Protein AF-A0A0A1PLA2-F1 (afdb_monomer_lite)

Radius of gyration: 28.19 Å; chains: 1; bounding box: 45×52×88 Å

Foldseek 3Di:
DQDDDDDDDDLPDDDGDAPPQDAAEAAAQGKHKYKDAQDDPQKDKDKPDPQKDKDWDPDDDPCVRRITMIIIHGQHADKIKIFTARNVPRDGSYIYIYGNDDHPPDPPPDFDDDLLWTWDKAPRRAAQFDAIAIETEAEEEEAEDADQWDAFPVRDIFGFHGDDPVLVVVLVVLLQVLQQVQQAQQKKWAAFLLCCVQWHADPVGAIFGHTYGYGYHYHHDDPVPGSAYAYETATDDDPDDDGHHALRYYYSCLSDFDCAPPDVQARETARNSNLRVLVSLVDAAPCCVPCVPDNADGNPPPCCQDSSHRHSDDDQVSCQSSLCSVQVRVVVVVRHDHSVSTRMDSDDDRTGGRD

Secondary structure (DSSP, 8-state):
--------S-TTSSS--------EEEEET-EEEEEEET--TTEEEEESSTTEEEEE-SSSS-GGG-EEEEEEEE-SSEEEEEEEEETTT--EEEEEEEEEEEE-----PPPEE-SS-EEEEE-TT-BTTB-EEEEEEEEEEEEE--SSEEE-TTS-EEEB-PPPHHHHHHHHHHHHHHHHHHHTTS-EEPPPTT-GGGEEE-TTSSEEE--EEEEEEEEE--GGG-SEEEEEE-BPPPSS-----BTTEEETTTTS-BPTTSSTT--S-B-HHHHHHHHHTTPPPGGGGT-TT-SS--TTSTTTTBTTTTS-B--GGGGHHHHHHHHHHHHHTT----GGGS-EESSPPPPEEE-

Sequence (355 aa):
MPHFVKFVGNPHASAPPAIKQQDQKVAVGESIRIGFTNMQSWIDIRANNPSVRITRREAVEKATNGIGWFEIVGMYESSTEITAVDTNTGYVWDQFTLDVKGKLKRKDRPPVRGMTFNYYVDTKGIGPNYNASIVLEWKVALVPVNGPKIKDSDEIMFNASNWRAGEWNAWTANFKKLIESSWSERIWLSTPASLHELEVADPGGGKRRVNLHCVLKCVISHSGAAHQIIRVVKAKLPSVGAFRSDSRLLDKNDLNIDPVGTYAEQTKPFTTAVHEIGHNLGFTHACQATTPATPYCLAADPNSGEIMATGNELRVRHAMPWQRAAATWFSSGGTSCLPTDFGPSFVRLAPVAVP

pLDDT: mean 83.73, std 15.29, range [30.75, 98.56]

Structure (mmCIF, N/CA/C/O backbone):
data_AF-A0A0A1PLA2-F1
#
_entry.id   AF-A0A0A1PLA2-F1
#
loop_
_atom_site.group_PDB
_atom_site.id
_atom_site.type_symbol
_atom_site.label_atom_id
_atom_site.label_alt_id
_atom_site.label_comp_id
_atom_site.label_asym_id
_atom_site.label_entity_id
_atom_site.label_seq_id
_atom_site.pdbx_PDB_ins_code
_atom_site.Cartn_x
_atom_site.Cartn_y
_atom_site.Cartn_z
_atom_site.occupancy
_atom_site.B_iso_or_equiv
_atom_site.auth_seq_id
_atom_site.auth_comp_id
_atom_site.auth_asym_id
_atom_site.auth_atom_id
_atom_site.pdbx_PDB_model_num
ATOM 1 N N . MET A 1 1 ? 18.428 -14.329 -33.429 1.00 30.75 1 MET A N 1
ATOM 2 C CA . MET A 1 1 ? 18.397 -14.089 -34.889 1.00 30.75 1 MET A CA 1
ATOM 3 C C . MET A 1 1 ? 16.933 -14.060 -35.309 1.00 30.75 1 MET A C 1
ATOM 5 O O . MET A 1 1 ? 16.246 -15.002 -34.932 1.00 30.75 1 MET A O 1
ATOM 9 N N . PRO A 1 2 ? 16.416 -13.021 -35.987 1.00 33.56 2 PRO A N 1
ATOM 10 C CA . PRO A 1 2 ? 15.053 -13.065 -36.515 1.00 33.56 2 PRO A CA 1
ATOM 11 C C . PRO A 1 2 ? 14.984 -14.145 -37.606 1.00 33.56 2 PRO A C 1
ATOM 13 O O . PRO A 1 2 ? 15.716 -14.082 -38.592 1.00 33.56 2 PRO A O 1
ATOM 16 N N . HIS A 1 3 ? 14.179 -15.184 -37.380 1.00 40.66 3 HIS A N 1
ATOM 17 C CA . HIS A 1 3 ? 14.023 -16.300 -38.308 1.00 40.66 3 HIS A CA 1
ATOM 18 C C . HIS A 1 3 ? 13.060 -15.934 -39.449 1.00 40.66 3 HIS A C 1
ATOM 20 O O . HIS A 1 3 ? 11.885 -15.682 -39.227 1.00 40.66 3 HIS A O 1
ATOM 26 N N . PHE A 1 4 ? 13.649 -15.901 -40.646 1.00 49.34 4 PHE A N 1
ATOM 27 C CA . PHE A 1 4 ? 13.169 -16.213 -41.999 1.00 49.34 4 PHE A CA 1
ATOM 28 C C . PHE A 1 4 ? 11.700 -16.008 -42.423 1.00 49.34 4 PHE A C 1
ATOM 30 O O . PHE A 1 4 ? 10.770 -16.642 -41.941 1.00 49.34 4 PHE A O 1
ATOM 37 N N . VAL A 1 5 ? 11.588 -15.239 -43.515 1.00 43.56 5 VAL A N 1
ATOM 38 C CA . VAL A 1 5 ? 10.477 -15.136 -44.474 1.00 43.56 5 VAL A CA 1
ATOM 39 C C . VAL A 1 5 ? 10.541 -16.283 -45.488 1.00 43.56 5 VAL A C 1
ATOM 41 O O . VAL A 1 5 ? 11.617 -16.539 -46.035 1.00 43.56 5 VAL A O 1
ATOM 44 N N . LYS A 1 6 ? 9.394 -16.880 -45.849 1.00 46.84 6 LYS A N 1
ATOM 45 C CA . LYS A 1 6 ? 9.182 -17.390 -47.217 1.00 46.84 6 LYS A CA 1
ATOM 46 C C . LYS A 1 6 ? 7.698 -17.521 -47.573 1.00 46.84 6 LYS A C 1
ATOM 48 O O . LYS A 1 6 ? 7.097 -18.506 -47.180 1.00 46.84 6 LYS A O 1
ATOM 53 N N . PHE A 1 7 ? 7.167 -16.632 -48.424 1.00 51.56 7 PHE A N 1
ATOM 54 C CA . PHE A 1 7 ? 5.912 -16.893 -49.153 1.00 51.56 7 PHE A CA 1
ATOM 55 C C . PHE A 1 7 ? 5.851 -16.249 -50.540 1.00 51.56 7 PHE A C 1
ATOM 57 O O . PHE A 1 7 ? 5.409 -15.117 -50.707 1.00 51.56 7 PHE A O 1
ATOM 64 N N . VAL A 1 8 ? 6.259 -16.987 -51.570 1.00 45.09 8 VAL A N 1
ATOM 65 C CA . VAL A 1 8 ? 6.068 -16.584 -52.971 1.00 45.09 8 VAL A CA 1
ATOM 66 C C . VAL A 1 8 ? 4.906 -17.404 -53.533 1.00 45.09 8 VAL A C 1
ATOM 68 O O . VAL A 1 8 ? 5.053 -18.614 -53.682 1.00 45.09 8 VAL A O 1
ATOM 71 N N . GLY A 1 9 ? 3.756 -16.786 -53.823 1.00 49.94 9 GLY A N 1
ATOM 72 C CA . GLY A 1 9 ? 2.626 -17.497 -54.436 1.00 49.94 9 GLY A CA 1
ATOM 73 C C . GLY A 1 9 ? 1.382 -16.640 -54.693 1.00 49.94 9 GLY A C 1
ATOM 74 O O . GLY A 1 9 ? 1.175 -15.623 -54.040 1.00 49.94 9 GLY A O 1
ATOM 75 N N . ASN A 1 10 ? 0.566 -17.066 -55.664 1.00 52.31 10 ASN A N 1
ATOM 76 C CA . ASN A 1 10 ? -0.760 -16.515 -55.965 1.00 52.31 10 ASN A CA 1
ATOM 77 C C . ASN A 1 10 ? -1.781 -17.036 -54.922 1.00 52.31 10 ASN A C 1
ATOM 79 O O . ASN A 1 10 ? -1.844 -18.254 -54.739 1.00 52.31 10 ASN A O 1
ATOM 83 N N . PRO A 1 11 ? -2.590 -16.173 -54.273 1.00 48.72 11 PRO A N 1
ATOM 84 C CA . PRO A 1 11 ? -3.559 -16.562 -53.235 1.00 48.72 11 PRO A CA 1
ATOM 85 C C . PRO A 1 11 ? -4.678 -17.509 -53.709 1.00 48.72 11 PRO A C 1
ATOM 87 O O . PRO A 1 11 ? -5.384 -18.070 -52.877 1.00 48.72 11 PRO A O 1
ATOM 90 N N . HIS A 1 12 ? -4.823 -17.728 -55.019 1.00 52.31 12 HIS A N 1
ATOM 91 C CA . HIS A 1 12 ? -5.821 -18.631 -55.607 1.00 52.31 12 HIS A CA 1
ATOM 92 C C . HIS A 1 12 ? -5.237 -19.931 -56.186 1.00 52.31 12 HIS A C 1
ATOM 94 O O . HIS A 1 12 ? -5.955 -20.692 -56.833 1.00 52.31 12 HIS A O 1
ATOM 100 N N . ALA A 1 13 ? -3.942 -20.203 -55.991 1.00 51.31 13 ALA A N 1
ATOM 101 C CA . ALA A 1 13 ? -3.352 -21.475 -56.402 1.00 51.31 13 ALA A CA 1
ATOM 102 C C . ALA A 1 13 ? -3.740 -22.597 -55.421 1.00 51.31 13 ALA A C 1
ATOM 104 O O . ALA A 1 13 ? -3.683 -22.430 -54.203 1.00 51.31 13 ALA A O 1
ATOM 105 N N . SER A 1 14 ? -4.129 -23.754 -55.955 1.00 47.66 14 SER A N 1
ATOM 106 C CA . SER A 1 14 ? -4.482 -24.943 -55.180 1.00 47.66 14 SER A CA 1
ATOM 107 C C . SER A 1 14 ? -3.287 -25.435 -54.349 1.00 47.66 14 SER A C 1
ATOM 109 O O . SER A 1 14 ? -2.338 -25.987 -54.904 1.00 47.66 14 SER A O 1
ATOM 111 N N . ALA A 1 15 ? -3.415 -25.255 -53.030 1.00 45.38 15 ALA A 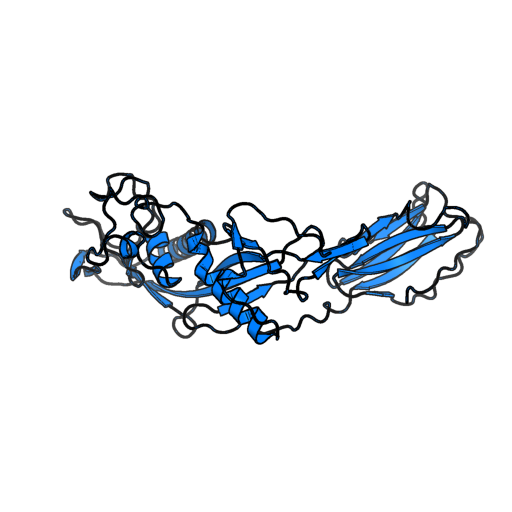N 1
ATOM 112 C CA . ALA A 1 15 ? -2.509 -25.570 -51.917 1.00 45.38 15 ALA A CA 1
ATOM 113 C C . ALA A 1 15 ? -1.422 -24.511 -51.599 1.00 45.38 15 ALA A C 1
ATOM 115 O O . ALA A 1 15 ? -0.425 -24.407 -52.320 1.00 45.38 15 ALA A O 1
ATOM 116 N N . PRO A 1 16 ? -1.552 -23.763 -50.479 1.00 40.03 16 PRO A N 1
ATOM 117 C CA . PRO A 1 16 ? -0.458 -22.948 -49.969 1.00 40.03 16 PRO A CA 1
ATOM 118 C C . PRO A 1 16 ? 0.681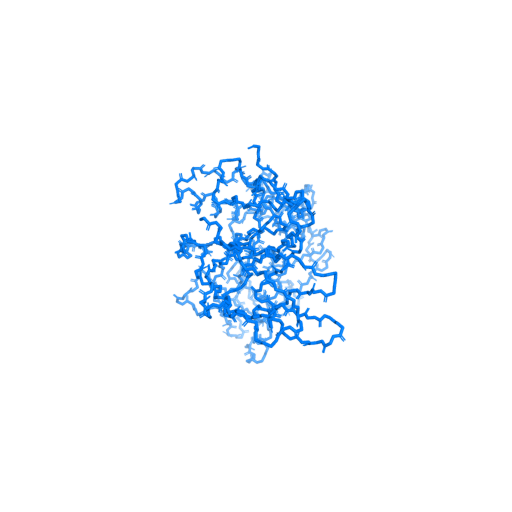 -23.852 -49.457 1.00 40.03 16 PRO A C 1
ATOM 120 O O . PRO A 1 16 ? 0.418 -24.895 -48.848 1.00 40.03 16 PRO A O 1
ATOM 123 N N . PRO A 1 17 ? 1.958 -23.496 -49.685 1.00 40.47 17 PRO A N 1
ATOM 124 C CA . PRO A 1 17 ? 3.068 -24.193 -49.053 1.00 40.47 17 PRO A CA 1
ATOM 125 C C . PRO A 1 17 ? 2.986 -23.939 -47.548 1.00 40.47 17 PRO A C 1
ATOM 127 O O . PRO A 1 17 ? 3.161 -22.813 -47.121 1.00 40.47 17 PRO A O 1
ATOM 130 N N . ALA A 1 18 ? 2.714 -24.955 -46.735 1.00 44.72 18 ALA A N 1
ATOM 131 C CA . ALA A 1 18 ? 2.655 -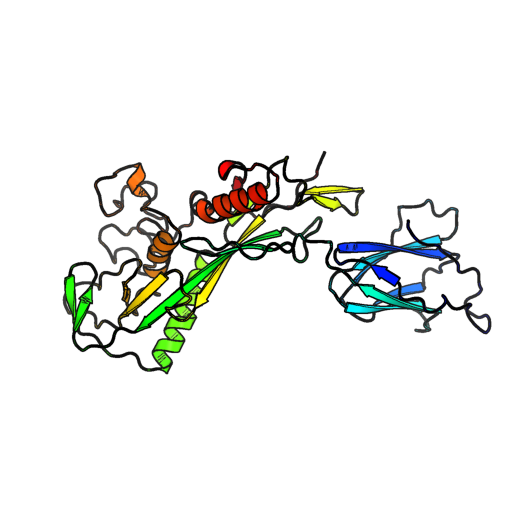24.780 -45.288 1.00 44.72 18 ALA A CA 1
ATOM 132 C C . ALA A 1 18 ? 3.969 -24.152 -44.771 1.00 44.72 18 ALA A C 1
ATOM 134 O O . ALA A 1 18 ? 5.051 -24.693 -45.047 1.00 44.72 18 ALA A O 1
ATOM 135 N N . ILE A 1 19 ? 3.903 -23.094 -43.941 1.00 47.53 19 ILE A N 1
ATOM 136 C CA . ILE A 1 19 ? 4.862 -23.020 -42.828 1.00 47.53 19 ILE A CA 1
ATOM 137 C C . ILE A 1 19 ? 4.756 -24.409 -42.207 1.00 47.53 19 ILE A C 1
ATOM 139 O O . ILE A 1 19 ? 3.675 -24.805 -41.771 1.00 47.53 19 ILE A O 1
ATOM 143 N N . LYS A 1 20 ? 5.826 -25.213 -42.248 1.00 46.16 20 LYS A N 1
ATOM 144 C CA . LYS A 1 20 ? 5.868 -26.431 -41.430 1.00 46.16 20 LYS A CA 1
ATOM 145 C C . LYS A 1 20 ? 5.420 -25.979 -40.051 1.00 46.16 20 LYS A C 1
ATOM 147 O O . LYS A 1 20 ? 6.119 -25.124 -39.525 1.00 46.16 20 LYS A O 1
ATOM 152 N N . GLN A 1 21 ? 4.274 -26.474 -39.569 1.00 51.12 21 GLN A N 1
ATOM 153 C CA . GLN A 1 21 ? 3.609 -26.145 -38.300 1.00 51.12 21 GLN A CA 1
ATOM 154 C C . GLN A 1 21 ? 4.597 -26.240 -37.127 1.00 51.12 21 GLN A C 1
ATOM 156 O O . GLN A 1 21 ? 4.612 -27.203 -36.369 1.00 51.12 21 GLN A O 1
ATOM 161 N N . GLN A 1 22 ? 5.524 -25.300 -37.046 1.00 54.69 22 GLN A N 1
ATOM 162 C CA . GLN A 1 22 ? 6.577 -25.250 -36.062 1.00 54.69 22 GLN A CA 1
ATOM 163 C C . GLN A 1 22 ? 6.178 -24.135 -35.134 1.00 54.69 22 GLN A C 1
ATOM 165 O O . GLN A 1 22 ? 6.212 -22.962 -35.517 1.00 54.69 22 GLN A O 1
ATOM 170 N N . ASP A 1 23 ? 5.804 -24.548 -33.928 1.00 66.19 23 ASP A N 1
ATOM 171 C CA . ASP A 1 23 ? 5.526 -23.671 -32.808 1.00 66.19 23 ASP A CA 1
ATOM 172 C C . ASP A 1 23 ? 6.650 -22.643 -32.689 1.00 66.19 23 ASP A C 1
ATOM 174 O O . ASP A 1 23 ? 7.807 -22.966 -32.385 1.00 66.19 23 ASP A O 1
ATOM 178 N N . GLN A 1 24 ? 6.308 -21.391 -32.962 1.00 77.38 24 GLN A N 1
ATOM 179 C CA . GLN A 1 24 ? 7.207 -20.276 -32.739 1.00 77.38 24 GLN A CA 1
ATOM 180 C C . GLN A 1 24 ? 7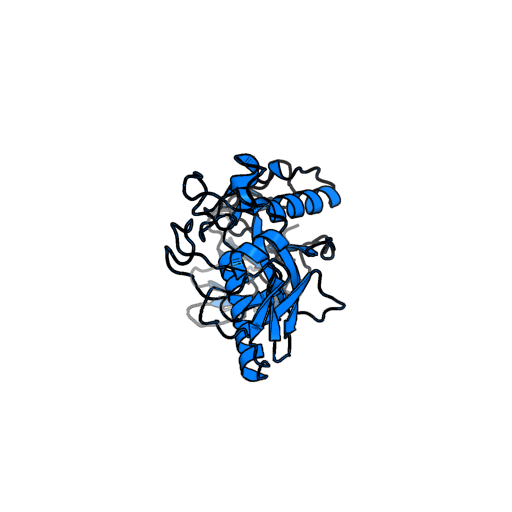.224 -19.992 -31.240 1.00 77.38 24 GLN A C 1
ATOM 182 O O . GLN A 1 24 ? 6.184 -20.038 -30.590 1.00 77.38 24 GLN A O 1
ATOM 187 N N . LYS A 1 25 ? 8.397 -19.710 -30.672 1.00 79.06 25 LYS A N 1
ATOM 188 C CA . LYS A 1 25 ? 8.546 -19.445 -29.235 1.00 79.06 25 LYS A CA 1
ATOM 189 C C . LYS A 1 25 ? 9.057 -18.034 -29.006 1.00 79.06 25 LYS A C 1
ATOM 191 O O . LYS A 1 25 ? 10.061 -17.647 -29.599 1.00 79.06 25 LYS A O 1
ATOM 196 N N . VAL A 1 26 ? 8.392 -17.296 -28.124 1.00 78.00 26 VAL A N 1
ATOM 197 C CA . VAL A 1 26 ? 8.797 -15.942 -27.701 1.00 78.00 26 VAL A CA 1
ATOM 198 C C . VAL A 1 26 ? 8.607 -15.821 -26.197 1.00 78.00 26 VAL A C 1
ATOM 200 O O . VAL A 1 26 ? 7.643 -16.365 -25.661 1.00 78.00 26 VAL A O 1
ATOM 203 N N . ALA A 1 27 ? 9.494 -15.108 -25.505 1.00 75.69 27 ALA A N 1
ATOM 204 C CA . ALA A 1 27 ? 9.279 -14.813 -24.093 1.00 75.69 27 ALA A CA 1
ATOM 205 C C . ALA A 1 27 ? 8.258 -13.682 -23.898 1.00 75.69 27 ALA A C 1
ATOM 207 O O . ALA A 1 27 ? 8.092 -12.810 -24.749 1.00 75.69 27 ALA A O 1
ATOM 208 N N . VAL A 1 28 ? 7.600 -13.631 -22.739 1.00 74.69 28 VAL A N 1
ATOM 209 C CA . VAL A 1 28 ? 6.755 -12.476 -22.389 1.00 74.69 28 VAL A CA 1
ATOM 210 C C . VAL A 1 28 ? 7.595 -11.194 -22.432 1.00 74.69 28 VAL A C 1
ATOM 212 O O . VAL A 1 28 ? 8.615 -11.103 -21.748 1.00 74.69 28 VAL A O 1
ATOM 215 N N . GLY A 1 29 ? 7.140 -10.203 -23.199 1.00 67.38 29 GLY A N 1
ATOM 216 C CA . GLY A 1 29 ? 7.815 -8.928 -23.441 1.00 67.38 29 GLY A CA 1
ATOM 217 C C . GLY A 1 29 ? 8.794 -8.938 -24.619 1.00 67.38 29 GLY A C 1
ATOM 218 O O . GLY A 1 29 ? 9.230 -7.868 -25.043 1.00 67.38 29 GLY A O 1
ATOM 219 N N . GLU A 1 30 ? 9.121 -10.105 -25.175 1.00 76.44 30 GLU A N 1
ATOM 220 C CA . GLU A 1 30 ? 9.897 -10.209 -26.409 1.00 76.44 30 GLU A CA 1
ATOM 221 C C . GLU A 1 30 ? 8.995 -10.122 -27.640 1.00 76.44 30 GLU A C 1
ATOM 223 O O . GLU A 1 30 ? 7.774 -10.308 -27.579 1.00 76.44 30 GLU A O 1
ATOM 228 N N . SER A 1 31 ? 9.619 -9.815 -28.774 1.00 79.62 31 SER A N 1
ATOM 229 C CA . SER A 1 31 ? 8.945 -9.757 -30.061 1.00 79.62 31 SER A CA 1
ATOM 230 C C . SER A 1 31 ? 9.582 -10.706 -31.059 1.00 79.62 31 SER A C 1
ATOM 232 O O . SER A 1 31 ? 10.800 -10.904 -31.067 1.00 79.62 31 SER A O 1
ATOM 234 N N . ILE A 1 32 ? 8.747 -11.256 -31.932 1.00 79.94 32 ILE A N 1
ATOM 235 C CA . ILE A 1 32 ? 9.190 -11.870 -33.178 1.00 79.94 32 ILE A CA 1
ATOM 236 C C . ILE A 1 32 ? 8.758 -10.993 -34.346 1.00 79.94 32 ILE A C 1
ATOM 238 O O . ILE A 1 32 ? 7.758 -10.272 -34.277 1.00 79.94 32 ILE A O 1
ATOM 242 N N . ARG A 1 33 ? 9.529 -11.054 -35.428 1.00 80.00 33 ARG A N 1
ATOM 243 C CA . ARG A 1 33 ? 9.209 -10.371 -36.679 1.00 80.00 33 ARG A CA 1
ATOM 244 C C . ARG A 1 33 ? 8.861 -11.403 -37.727 1.00 80.00 33 ARG A C 1
ATOM 246 O O . ARG A 1 33 ? 9.606 -12.365 -37.895 1.00 80.00 33 ARG A O 1
ATOM 253 N N . ILE A 1 34 ? 7.768 -11.160 -38.434 1.00 77.94 34 ILE A N 1
ATOM 254 C CA . ILE A 1 34 ? 7.332 -11.975 -39.565 1.00 77.94 34 ILE A CA 1
ATOM 255 C C . ILE A 1 34 ? 7.109 -11.072 -40.775 1.00 77.94 34 ILE A C 1
ATOM 257 O O . ILE A 1 34 ? 6.669 -9.929 -40.633 1.00 77.94 34 ILE A O 1
ATOM 261 N N . GLY A 1 35 ? 7.453 -11.570 -41.957 1.00 75.00 35 GLY A N 1
ATOM 262 C CA . GLY A 1 35 ? 7.330 -10.833 -43.209 1.00 75.00 35 GLY A CA 1
ATOM 263 C C . GLY A 1 35 ? 6.571 -11.648 -44.245 1.00 75.00 35 GLY A C 1
ATOM 264 O O . GLY A 1 35 ? 6.830 -12.841 -44.403 1.00 75.00 35 GLY A O 1
ATOM 265 N N . PHE A 1 36 ? 5.666 -10.990 -44.966 1.00 73.19 36 PHE A N 1
ATOM 266 C CA . PHE A 1 36 ? 4.892 -11.579 -46.058 1.00 73.19 36 PHE A CA 1
ATOM 267 C C . PHE A 1 36 ? 5.255 -10.890 -47.373 1.00 73.19 36 PHE A C 1
ATOM 269 O O . PHE A 1 36 ? 4.978 -9.708 -47.562 1.00 73.19 36 PHE A O 1
ATOM 276 N N . THR A 1 37 ? 5.898 -11.616 -48.284 1.00 68.12 37 THR A N 1
ATOM 277 C CA . THR A 1 37 ? 6.186 -11.158 -49.652 1.00 68.12 37 THR A CA 1
ATOM 278 C C . THR A 1 37 ? 4.898 -11.046 -50.472 1.00 68.12 37 THR A C 1
ATOM 280 O O . THR A 1 37 ? 4.009 -11.882 -50.346 1.00 68.12 37 THR A O 1
ATOM 283 N N . ASN A 1 38 ? 4.811 -10.034 -51.341 1.00 68.00 38 ASN A N 1
ATOM 284 C CA . ASN A 1 38 ? 3.660 -9.748 -52.212 1.00 68.00 38 ASN A CA 1
ATOM 285 C C . ASN A 1 38 ? 2.331 -9.573 -51.457 1.00 68.00 38 ASN A C 1
ATOM 287 O O . ASN A 1 38 ? 1.259 -9.881 -51.986 1.00 68.00 38 ASN A O 1
ATOM 291 N N . MET A 1 39 ? 2.407 -9.084 -50.218 1.00 70.31 39 MET A N 1
ATOM 292 C CA . MET A 1 39 ? 1.245 -8.869 -49.368 1.00 70.31 39 MET A CA 1
ATOM 293 C C . MET A 1 39 ? 0.285 -7.867 -50.020 1.00 70.31 39 MET A C 1
ATOM 295 O O . MET A 1 39 ? 0.645 -6.719 -50.283 1.00 70.31 39 MET A O 1
ATOM 299 N N . GLN A 1 40 ? -0.948 -8.304 -50.255 1.00 74.94 40 GLN A N 1
ATOM 300 C CA . GLN A 1 40 ? -2.014 -7.432 -50.735 1.00 74.94 40 GLN A CA 1
ATOM 301 C C . GLN A 1 40 ? -2.561 -6.576 -49.589 1.00 74.94 40 GLN A C 1
ATOM 303 O O . GLN A 1 40 ? -2.468 -6.949 -48.417 1.00 74.94 40 GLN A O 1
ATOM 308 N N . SER A 1 41 ? -3.151 -5.423 -49.911 1.00 77.38 41 SER A N 1
ATOM 309 C CA . SER A 1 41 ? -3.700 -4.499 -48.904 1.00 77.38 41 SER A CA 1
ATOM 310 C C . SER A 1 41 ? -4.832 -5.104 -48.068 1.00 77.38 41 SER A C 1
ATOM 312 O O . SER A 1 41 ? -5.085 -4.627 -46.966 1.00 77.38 41 SER A O 1
ATOM 314 N N . TRP A 1 42 ? -5.481 -6.152 -48.575 1.00 79.94 42 TRP A N 1
ATOM 315 C CA . TRP A 1 42 ? -6.572 -6.877 -47.924 1.00 79.94 42 TRP A CA 1
ATOM 316 C C . TRP A 1 42 ? -6.120 -8.104 -47.119 1.00 79.94 42 TRP A C 1
ATOM 318 O O . TRP A 1 42 ? -6.957 -8.890 -46.695 1.00 79.94 42 TRP A O 1
ATOM 328 N N . ILE A 1 43 ? -4.819 -8.304 -46.900 1.00 78.75 43 ILE A N 1
ATOM 329 C CA . ILE A 1 43 ? -4.335 -9.333 -45.970 1.00 78.75 43 ILE A CA 1
ATOM 330 C C . ILE A 1 43 ? -4.119 -8.691 -44.599 1.00 78.75 43 ILE A C 1
ATOM 332 O O . ILE A 1 43 ? -3.517 -7.624 -44.492 1.00 78.75 43 ILE A O 1
ATOM 336 N N . ASP A 1 44 ? -4.591 -9.354 -43.549 1.00 86.19 44 ASP A N 1
ATOM 337 C CA . ASP A 1 44 ? -4.431 -8.940 -42.156 1.00 86.19 44 ASP A CA 1
ATOM 338 C C . ASP A 1 44 ? -3.860 -10.089 -41.317 1.00 86.19 44 ASP A C 1
ATOM 340 O O . ASP A 1 44 ? -4.087 -11.260 -41.625 1.00 86.19 44 ASP A O 1
ATOM 344 N N . ILE A 1 45 ? -3.118 -9.763 -40.257 1.00 87.81 45 ILE A N 1
ATOM 345 C CA . ILE A 1 45 ? -2.537 -10.754 -39.345 1.00 87.81 45 ILE A CA 1
ATOM 346 C C . ILE A 1 45 ? -3.233 -10.641 -37.999 1.00 87.81 45 ILE A C 1
ATOM 348 O O . ILE A 1 45 ? -3.202 -9.597 -37.346 1.00 87.81 45 ILE A O 1
ATOM 352 N N . ARG A 1 46 ? -3.836 -11.744 -37.567 1.00 91.50 46 ARG A N 1
ATOM 353 C CA . ARG A 1 46 ? -4.669 -11.806 -36.366 1.00 91.50 46 ARG A CA 1
ATOM 354 C C . ARG A 1 46 ? -4.144 -12.845 -35.398 1.00 91.50 46 ARG A C 1
ATOM 356 O O . ARG A 1 46 ? -3.504 -13.807 -35.805 1.00 91.50 46 ARG A O 1
ATOM 363 N N . ALA A 1 47 ? -4.451 -12.640 -34.124 1.00 89.56 47 ALA A N 1
ATOM 364 C CA . ALA A 1 47 ? -4.283 -13.641 -33.085 1.00 89.56 47 ALA A CA 1
ATOM 365 C C . ALA A 1 47 ? -5.655 -14.102 -32.600 1.00 89.56 47 ALA A C 1
ATOM 367 O O . ALA A 1 47 ? -6.571 -13.286 -32.468 1.00 89.56 47 ALA A O 1
ATOM 368 N N . ASN A 1 48 ? -5.794 -15.388 -32.289 1.00 88.81 48 ASN A N 1
ATOM 369 C CA . ASN A 1 48 ? -7.051 -15.931 -31.770 1.00 88.81 48 ASN A CA 1
ATOM 370 C C . ASN A 1 48 ? -7.311 -15.580 -30.289 1.00 88.81 48 ASN A C 1
ATOM 372 O O . ASN A 1 48 ? -8.391 -15.862 -29.772 1.00 88.81 48 ASN A O 1
ATOM 376 N N . ASN A 1 49 ? -6.349 -14.957 -29.597 1.00 83.88 49 ASN A N 1
ATOM 377 C CA . ASN A 1 49 ? -6.498 -14.504 -28.216 1.00 83.88 49 ASN A CA 1
ATOM 378 C C . ASN A 1 49 ? -5.629 -13.253 -27.920 1.00 83.88 49 ASN A C 1
ATOM 380 O O . ASN A 1 49 ? -4.682 -12.969 -28.660 1.00 83.88 49 ASN A O 1
ATOM 384 N N . PRO A 1 50 ? -5.904 -12.500 -26.833 1.00 82.06 50 PRO A N 1
ATOM 385 C CA . PRO A 1 50 ? -5.217 -11.239 -26.532 1.00 82.06 50 PRO A CA 1
ATOM 386 C C . PRO A 1 50 ? -3.829 -11.422 -25.888 1.00 82.06 50 PRO A C 1
ATOM 388 O O . PRO A 1 50 ? -3.284 -10.479 -25.314 1.00 82.06 50 PRO A O 1
ATOM 391 N N . SER A 1 51 ? -3.247 -12.625 -25.929 1.00 80.31 51 SER A N 1
ATOM 392 C CA . SER A 1 51 ? -1.925 -12.886 -25.340 1.00 80.31 51 SER A CA 1
ATOM 393 C C . SER A 1 51 ? -0.768 -12.280 -26.112 1.00 80.31 51 SER A C 1
ATOM 395 O O . SER A 1 51 ? 0.359 -12.288 -25.621 1.00 80.31 51 SER A O 1
ATOM 397 N N . VAL A 1 52 ? -1.040 -11.740 -27.295 1.00 86.50 52 VAL A N 1
ATOM 398 C CA . VAL A 1 52 ? -0.055 -11.104 -28.153 1.00 86.50 52 VAL A CA 1
ATOM 399 C C . VAL A 1 52 ? -0.588 -9.788 -28.687 1.00 86.50 52 VAL A C 1
ATOM 401 O O . VAL A 1 52 ? -1.792 -9.601 -28.865 1.00 86.50 52 VAL A O 1
ATOM 404 N N . ARG A 1 53 ? 0.331 -8.872 -28.975 1.00 90.50 53 ARG A N 1
ATOM 405 C CA . ARG A 1 53 ? 0.042 -7.640 -29.702 1.00 90.50 53 ARG A CA 1
ATOM 406 C C . ARG A 1 53 ? 0.719 -7.699 -31.058 1.00 90.50 53 ARG A C 1
ATOM 408 O O . ARG A 1 53 ? 1.928 -7.907 -31.119 1.00 90.50 53 ARG A O 1
ATOM 415 N N . ILE A 1 54 ? -0.050 -7.470 -32.114 1.00 90.12 54 ILE A N 1
ATOM 416 C CA . ILE A 1 54 ? 0.427 -7.475 -33.496 1.00 90.12 54 ILE A CA 1
ATOM 417 C C . ILE A 1 54 ? 0.452 -6.035 -33.999 1.00 90.12 54 ILE A C 1
ATOM 419 O O . ILE A 1 54 ? -0.553 -5.331 -33.923 1.00 90.12 54 ILE A O 1
ATOM 423 N N . THR A 1 55 ? 1.601 -5.600 -34.506 1.00 88.31 55 THR A N 1
ATOM 424 C CA . THR A 1 55 ? 1.785 -4.257 -35.061 1.00 88.31 55 THR A CA 1
ATOM 425 C C . THR A 1 55 ? 2.330 -4.370 -36.477 1.00 88.31 55 THR A C 1
ATOM 427 O O . THR A 1 55 ? 3.411 -4.927 -36.686 1.00 88.31 55 THR A O 1
ATOM 430 N N . ARG A 1 56 ? 1.619 -3.799 -37.455 1.00 85.75 56 ARG A N 1
ATOM 431 C CA . ARG A 1 56 ? 2.150 -3.621 -38.811 1.00 85.75 56 ARG A CA 1
ATOM 432 C C . ARG A 1 56 ? 3.279 -2.589 -38.777 1.00 85.75 56 ARG A C 1
ATOM 434 O O . ARG A 1 56 ? 3.118 -1.506 -38.216 1.00 85.75 56 ARG A O 1
ATOM 441 N N . ARG A 1 57 ? 4.435 -2.914 -39.351 1.00 76.38 57 ARG A N 1
ATOM 442 C CA . ARG A 1 57 ? 5.608 -2.028 -39.384 1.00 76.38 57 ARG A CA 1
ATOM 443 C C . ARG A 1 57 ? 5.750 -1.427 -40.782 1.00 76.38 57 ARG A C 1
ATOM 445 O O . ARG A 1 57 ? 6.397 -2.004 -41.644 1.00 76.38 57 ARG A O 1
ATOM 452 N N . GLU A 1 58 ? 5.161 -0.253 -40.993 1.00 65.19 58 GLU A N 1
ATOM 453 C CA . GLU A 1 58 ? 5.163 0.424 -42.304 1.00 65.19 58 GLU A CA 1
ATOM 454 C C . GLU A 1 58 ? 6.507 1.090 -42.663 1.00 65.19 58 GLU A C 1
ATOM 456 O O . GLU A 1 58 ? 6.758 1.375 -43.829 1.00 65.19 58 GLU A O 1
ATOM 461 N N . ALA A 1 59 ? 7.388 1.323 -41.681 1.00 53.19 59 ALA A N 1
ATOM 462 C CA . ALA A 1 59 ? 8.530 2.234 -41.831 1.00 53.19 59 ALA A CA 1
ATOM 463 C C . ALA A 1 59 ? 9.934 1.594 -41.764 1.00 53.19 59 ALA A C 1
ATOM 465 O O . ALA A 1 59 ? 10.920 2.300 -41.955 1.00 53.19 59 ALA A O 1
ATOM 466 N N . VAL A 1 60 ? 10.069 0.298 -41.450 1.00 50.78 60 VAL A N 1
ATOM 467 C CA . VAL A 1 60 ? 11.376 -0.260 -41.020 1.00 50.78 60 VAL A CA 1
ATOM 468 C C . VAL A 1 60 ? 12.213 -0.846 -42.164 1.00 50.78 60 VAL A C 1
ATOM 470 O O . VAL A 1 60 ? 13.428 -0.950 -42.037 1.00 50.78 60 VAL A O 1
ATOM 473 N N . GLU A 1 61 ? 11.627 -1.126 -43.324 1.00 50.94 61 GLU A N 1
ATOM 474 C CA . GLU A 1 61 ? 12.377 -1.529 -44.515 1.00 50.94 61 GLU A CA 1
ATOM 475 C C . GLU A 1 61 ? 11.734 -0.850 -45.719 1.00 50.94 61 GLU A C 1
ATOM 477 O O . GLU A 1 61 ? 10.521 -0.942 -45.898 1.00 50.94 61 GLU A O 1
ATOM 482 N N . LYS A 1 62 ? 12.513 -0.106 -46.519 1.00 45.81 62 LYS A N 1
ATOM 483 C CA . LYS A 1 62 ? 12.010 0.512 -47.756 1.00 45.81 62 LYS A CA 1
ATOM 484 C C . LYS A 1 62 ? 11.209 -0.546 -48.520 1.00 45.81 62 LYS A C 1
ATOM 486 O O . LYS A 1 62 ? 11.742 -1.619 -48.790 1.00 45.81 62 LYS A O 1
ATOM 491 N N . ALA A 1 63 ? 9.971 -0.218 -48.896 1.00 49.88 63 ALA A N 1
ATOM 492 C CA . ALA A 1 63 ? 9.007 -1.060 -49.618 1.00 49.88 63 ALA A CA 1
ATOM 493 C C . ALA A 1 63 ? 9.506 -1.645 -50.966 1.00 49.88 63 ALA A C 1
ATOM 495 O O . ALA A 1 63 ? 8.742 -2.234 -51.724 1.00 49.88 63 ALA A O 1
ATOM 496 N N . THR A 1 64 ? 10.794 -1.509 -51.279 1.00 51.72 64 THR A N 1
ATOM 497 C CA . THR A 1 64 ? 11.478 -1.979 -52.482 1.00 51.72 64 THR A CA 1
ATOM 498 C C . THR A 1 64 ? 11.490 -3.499 -52.662 1.00 51.72 64 THR A C 1
ATOM 500 O O . THR A 1 64 ? 11.747 -3.943 -53.773 1.00 51.72 64 THR A O 1
ATOM 503 N N . ASN A 1 65 ? 11.216 -4.304 -51.627 1.00 62.28 65 ASN A N 1
ATOM 504 C CA . ASN A 1 65 ? 11.166 -5.772 -51.738 1.00 62.28 65 ASN A CA 1
ATOM 505 C C . ASN A 1 65 ? 9.739 -6.358 -51.746 1.00 62.28 65 ASN A C 1
ATOM 507 O O . ASN A 1 65 ? 9.595 -7.577 -51.827 1.00 62.28 65 ASN A O 1
ATOM 511 N N . GLY A 1 66 ? 8.693 -5.524 -51.661 1.00 69.00 66 GLY A N 1
ATOM 512 C CA . GLY A 1 66 ? 7.302 -5.989 -51.652 1.00 69.00 66 GLY A CA 1
ATOM 513 C C . GLY A 1 66 ? 6.923 -6.830 -50.424 1.00 69.00 66 GLY A C 1
ATOM 514 O O . GLY A 1 66 ? 6.020 -7.659 -50.523 1.00 69.00 66 GLY A O 1
ATOM 515 N N . ILE A 1 67 ? 7.614 -6.666 -49.288 1.00 72.06 67 ILE A N 1
ATOM 516 C CA . ILE A 1 67 ? 7.346 -7.408 -48.046 1.00 72.06 67 ILE A CA 1
ATOM 517 C C . ILE A 1 67 ? 6.544 -6.551 -47.063 1.00 72.06 67 ILE A C 1
ATOM 519 O O . ILE A 1 67 ? 6.966 -5.461 -46.685 1.00 72.06 67 ILE A O 1
ATOM 523 N N . GLY A 1 68 ? 5.404 -7.069 -46.604 1.00 76.25 68 GLY A N 1
ATOM 524 C CA . GLY A 1 68 ? 4.677 -6.533 -45.458 1.00 76.25 68 GLY A CA 1
ATOM 525 C C . GLY A 1 68 ? 5.211 -7.118 -44.154 1.00 76.25 68 GLY A C 1
ATOM 526 O O . GLY A 1 68 ? 5.109 -8.325 -43.935 1.00 76.25 68 GLY A O 1
ATOM 527 N N . TRP A 1 69 ? 5.778 -6.272 -43.292 1.00 79.62 69 TRP A N 1
ATOM 528 C CA . TRP A 1 69 ? 6.356 -6.687 -42.013 1.00 79.62 69 TRP A CA 1
ATOM 529 C C . TRP A 1 69 ? 5.401 -6.492 -40.839 1.00 79.62 69 TRP A C 1
ATOM 531 O O . TRP A 1 69 ? 4.765 -5.444 -40.691 1.00 79.62 69 TRP A O 1
ATOM 541 N N . PHE A 1 70 ? 5.387 -7.481 -39.950 1.00 84.75 70 PHE A N 1
ATOM 542 C CA . PHE A 1 70 ? 4.651 -7.460 -38.696 1.00 84.75 70 PHE A CA 1
ATOM 543 C C . PHE A 1 70 ? 5.577 -7.782 -37.535 1.00 84.75 70 PHE A C 1
ATOM 545 O O . PHE A 1 70 ? 6.454 -8.644 -37.618 1.00 84.75 70 PHE A O 1
ATOM 552 N N . GLU A 1 71 ? 5.351 -7.085 -36.434 1.00 85.81 71 GLU A N 1
ATOM 553 C CA . GLU A 1 71 ? 5.955 -7.388 -35.148 1.00 85.81 71 GLU A CA 1
ATOM 554 C C . GLU A 1 71 ? 4.884 -7.966 -34.229 1.00 85.81 71 GLU A C 1
ATOM 556 O O . GLU A 1 71 ? 3.836 -7.347 -34.031 1.00 85.81 71 GLU A O 1
ATOM 561 N N . ILE A 1 72 ? 5.153 -9.144 -33.672 1.00 87.56 72 ILE A N 1
ATOM 562 C CA . ILE A 1 72 ? 4.265 -9.822 -32.729 1.00 87.56 72 ILE A CA 1
ATOM 563 C C . ILE A 1 72 ? 4.960 -9.859 -31.376 1.00 87.56 72 ILE A C 1
ATOM 565 O O . ILE A 1 72 ? 6.023 -10.463 -31.240 1.00 87.56 72 ILE A O 1
ATOM 569 N N . VAL A 1 73 ? 4.367 -9.196 -30.386 1.00 83.12 73 VAL A N 1
ATOM 570 C CA . VAL A 1 73 ? 4.889 -9.088 -29.018 1.00 83.12 73 VAL A CA 1
ATOM 571 C C . VAL A 1 73 ? 4.105 -10.018 -28.102 1.00 83.12 73 VAL A C 1
ATOM 573 O O . VAL A 1 73 ? 2.882 -9.898 -28.030 1.00 83.12 73 VAL A O 1
ATOM 576 N N . GLY A 1 74 ? 4.791 -10.897 -27.369 1.00 84.94 74 GLY A N 1
ATOM 577 C CA . GLY A 1 74 ? 4.172 -11.730 -26.335 1.00 84.94 74 GLY A CA 1
ATOM 578 C C . GLY A 1 74 ? 3.776 -10.898 -25.115 1.00 84.94 74 GLY A C 1
ATOM 579 O O . GLY A 1 74 ? 4.641 -10.367 -24.425 1.00 84.94 74 GLY A O 1
ATOM 580 N N . MET A 1 75 ? 2.482 -10.776 -24.828 1.00 78.75 75 MET A N 1
ATOM 581 C CA . MET A 1 75 ? 1.942 -9.986 -23.712 1.00 78.75 75 MET A CA 1
ATOM 582 C C . MET A 1 75 ? 1.720 -10.834 -22.453 1.00 78.75 75 MET A C 1
ATOM 584 O O . MET A 1 75 ? 2.034 -10.388 -21.348 1.00 78.75 75 MET A O 1
ATOM 588 N N . TYR A 1 76 ? 1.208 -12.058 -22.615 1.00 77.75 76 TYR A N 1
ATOM 589 C CA . TYR A 1 76 ? 0.894 -12.983 -21.520 1.00 77.75 76 TYR A CA 1
ATOM 590 C C . TYR A 1 76 ? 1.339 -14.405 -21.870 1.00 77.75 76 TYR A C 1
ATOM 592 O O . TYR A 1 76 ? 1.350 -14.773 -23.041 1.00 77.75 76 TYR A O 1
ATOM 600 N N . GLU A 1 77 ? 1.681 -15.211 -20.861 1.00 81.06 77 GLU A N 1
ATOM 601 C CA . GLU A 1 77 ? 1.984 -16.631 -21.070 1.00 81.06 77 GLU A CA 1
ATOM 602 C C . GLU A 1 77 ? 0.741 -17.352 -21.590 1.00 81.06 77 GLU A C 1
ATOM 604 O O . GLU A 1 77 ? -0.262 -17.474 -20.887 1.00 81.06 77 GLU A O 1
ATOM 609 N N . SER A 1 78 ? 0.807 -17.814 -22.832 1.00 81.56 78 SER A N 1
ATOM 610 C CA . SER A 1 78 ? -0.189 -18.695 -23.430 1.00 81.56 78 SER A CA 1
ATOM 611 C C . SER A 1 78 ? 0.342 -19.249 -24.750 1.00 81.56 78 SER A C 1
ATOM 613 O O . SER A 1 78 ? 1.402 -18.840 -25.230 1.00 81.56 78 SER A O 1
ATOM 615 N N . SER A 1 79 ? -0.422 -20.155 -25.344 1.00 83.94 79 SER A N 1
ATOM 616 C CA . SER A 1 79 ? -0.287 -20.492 -26.753 1.00 83.94 79 SER A CA 1
ATOM 617 C C . SER A 1 79 ? -1.393 -19.768 -27.521 1.00 83.94 79 SER A C 1
ATOM 619 O O . SER A 1 79 ? -2.548 -19.763 -27.083 1.00 83.94 79 SER A O 1
ATOM 621 N N . THR A 1 80 ? -1.049 -19.108 -28.621 1.00 84.75 80 THR A N 1
ATOM 622 C CA . THR A 1 80 ? -2.007 -18.386 -29.467 1.00 84.75 80 THR A CA 1
ATOM 623 C C . THR A 1 80 ? -1.791 -18.746 -30.921 1.00 84.75 80 THR A C 1
ATOM 625 O O . THR A 1 80 ? -0.663 -18.971 -31.351 1.00 84.75 80 THR A O 1
ATOM 628 N N . GLU A 1 81 ? -2.872 -18.825 -31.682 1.00 88.00 81 GLU A N 1
ATOM 629 C CA . GLU A 1 81 ? -2.786 -19.050 -33.119 1.00 88.00 81 GLU A CA 1
ATOM 630 C C . GLU A 1 81 ? -2.692 -17.706 -33.824 1.00 88.00 81 GLU A C 1
ATOM 632 O O . GLU A 1 81 ? -3.512 -16.815 -33.586 1.00 88.00 81 GLU A O 1
ATOM 637 N N . ILE A 1 82 ? -1.682 -17.571 -34.676 1.00 87.44 82 ILE A N 1
ATOM 638 C CA . ILE A 1 82 ? -1.489 -16.422 -35.544 1.00 87.44 82 ILE A CA 1
ATOM 639 C C . ILE A 1 82 ? -1.941 -16.814 -36.940 1.00 87.44 82 ILE A C 1
ATOM 641 O O . ILE A 1 82 ? -1.384 -17.736 -37.531 1.00 87.44 82 ILE A O 1
ATOM 645 N N . THR A 1 83 ? -2.919 -16.089 -37.468 1.00 87.88 83 THR A N 1
ATOM 646 C CA . THR A 1 83 ? -3.511 -16.347 -38.783 1.00 87.88 83 THR A CA 1
ATOM 647 C C . THR A 1 83 ? -3.295 -15.159 -39.708 1.00 87.88 83 THR A C 1
ATOM 649 O O . THR A 1 83 ? -3.603 -14.024 -39.330 1.00 87.88 83 THR A O 1
ATOM 652 N N . ALA A 1 84 ? -2.840 -15.420 -40.931 1.00 85.38 84 ALA A N 1
ATOM 653 C CA . ALA A 1 84 ? -2.920 -14.475 -42.035 1.00 85.38 84 ALA A CA 1
ATOM 654 C C . ALA A 1 84 ? -4.264 -14.664 -42.746 1.00 85.38 84 ALA A C 1
ATOM 656 O O . ALA A 1 84 ? -4.552 -15.754 -43.235 1.00 85.38 84 ALA A O 1
ATOM 657 N N . VAL A 1 85 ? -5.099 -13.628 -42.783 1.00 85.31 85 VAL A N 1
ATOM 658 C CA . VAL A 1 85 ? -6.489 -13.719 -43.251 1.00 85.31 85 VAL A CA 1
ATOM 659 C C . VAL A 1 85 ? -6.731 -12.724 -44.376 1.00 85.31 85 VAL A C 1
ATOM 661 O O . VAL A 1 85 ? -6.379 -11.550 -44.260 1.00 85.31 85 VAL A O 1
ATOM 664 N N . ASP A 1 86 ? -7.370 -13.186 -45.449 1.00 83.62 86 ASP A N 1
ATOM 665 C CA . ASP A 1 86 ? -7.957 -12.320 -46.468 1.00 83.62 86 ASP A CA 1
ATOM 666 C C . ASP A 1 86 ? -9.209 -11.645 -45.886 1.00 83.62 86 ASP A C 1
ATOM 668 O O . ASP A 1 86 ? -10.190 -12.303 -45.535 1.00 83.62 86 ASP A O 1
ATOM 672 N N . THR A 1 87 ? -9.183 -10.322 -45.747 1.00 84.31 87 THR A N 1
ATOM 673 C CA . THR A 1 87 ? -10.252 -9.566 -45.086 1.00 84.31 87 THR A CA 1
ATOM 674 C C . THR A 1 87 ? -11.533 -9.466 -45.907 1.00 84.31 87 THR A C 1
ATOM 676 O O . THR A 1 87 ? -12.579 -9.174 -45.328 1.00 84.31 87 THR A O 1
ATOM 679 N N . ASN A 1 88 ? -11.485 -9.739 -47.215 1.00 85.38 88 ASN A N 1
ATOM 680 C CA . ASN A 1 88 ? -12.658 -9.713 -48.088 1.00 85.38 88 ASN A CA 1
ATOM 681 C C . ASN A 1 88 ? -13.438 -11.031 -48.024 1.00 85.38 88 ASN A C 1
ATOM 683 O O . ASN A 1 88 ? -14.664 -11.029 -48.102 1.00 85.38 88 ASN A O 1
ATOM 687 N N . THR A 1 89 ? -12.731 -12.156 -47.901 1.00 84.31 89 THR A N 1
ATOM 688 C CA . THR A 1 89 ? -13.323 -13.504 -47.977 1.00 84.31 89 THR A CA 1
ATOM 689 C C . THR A 1 89 ? -13.347 -14.244 -46.641 1.00 84.31 89 THR A C 1
ATOM 691 O O . THR A 1 89 ? -14.067 -15.229 -46.500 1.00 84.31 89 THR A O 1
ATOM 694 N N . GLY A 1 90 ? -12.560 -13.798 -45.659 1.00 80.81 90 GLY A N 1
ATOM 695 C CA . GLY A 1 90 ? -12.345 -14.510 -44.398 1.00 80.81 90 GLY A CA 1
ATOM 696 C C . GLY A 1 90 ? -11.476 -15.762 -44.539 1.00 80.81 90 GLY A C 1
ATOM 697 O O . GLY A 1 90 ? -11.326 -16.507 -43.572 1.00 80.81 90 GLY A O 1
ATOM 698 N N . TYR A 1 91 ? -10.907 -16.009 -45.721 1.00 80.12 91 TYR A N 1
ATOM 699 C CA . TYR A 1 91 ? -10.059 -17.166 -45.974 1.00 80.12 91 TYR A CA 1
ATOM 700 C C . TYR A 1 91 ? -8.742 -17.055 -45.194 1.00 80.12 91 TYR A C 1
ATOM 702 O O . TYR A 1 91 ? -8.028 -16.054 -45.302 1.00 80.12 91 TYR A O 1
ATOM 710 N N . VAL A 1 92 ? -8.416 -18.092 -44.413 1.00 78.88 92 VAL A N 1
ATOM 711 C CA . VAL A 1 92 ? -7.131 -18.207 -43.711 1.00 78.88 92 VAL A CA 1
ATOM 712 C C . VAL A 1 92 ? -6.083 -18.658 -44.720 1.00 78.88 92 VAL A C 1
ATOM 714 O O . VAL A 1 92 ? -6.100 -19.790 -45.199 1.00 78.88 92 VAL A O 1
ATOM 717 N N . TRP A 1 93 ? -5.187 -17.741 -45.063 1.00 70.00 93 TRP A N 1
ATOM 718 C CA . TRP A 1 93 ? -4.121 -17.975 -46.024 1.00 70.00 93 TRP A CA 1
ATOM 719 C C . TRP A 1 93 ? -2.984 -18.802 -45.427 1.00 70.00 93 TRP A C 1
ATOM 721 O O . TRP A 1 93 ? -2.439 -19.674 -46.103 1.00 70.00 93 TRP A O 1
ATOM 731 N N . ASP A 1 94 ? -2.656 -18.544 -44.160 1.00 75.25 94 ASP A N 1
ATOM 732 C CA . ASP A 1 94 ? -1.639 -19.272 -43.410 1.00 75.25 94 ASP A CA 1
ATOM 733 C C . ASP A 1 94 ? -1.894 -19.165 -41.903 1.00 75.25 94 ASP A C 1
ATOM 735 O O . ASP A 1 94 ? -2.544 -18.222 -41.436 1.00 75.25 94 ASP A O 1
ATOM 739 N N . GLN A 1 95 ? -1.371 -20.127 -41.147 1.00 80.44 95 GLN A N 1
ATOM 740 C CA . GLN A 1 95 ? -1.491 -20.158 -39.698 1.00 80.44 95 GLN A CA 1
ATOM 741 C C . GLN A 1 95 ? -0.267 -20.791 -39.038 1.00 80.44 95 GLN A C 1
ATOM 743 O O . GLN A 1 95 ? 0.282 -21.787 -39.512 1.00 80.44 95 GLN A O 1
ATOM 748 N N . PHE A 1 96 ? 0.121 -20.257 -37.886 1.00 79.25 96 PHE A N 1
ATOM 749 C CA . PHE A 1 96 ? 1.099 -20.897 -37.016 1.00 79.25 96 PHE A CA 1
ATOM 750 C C . PHE A 1 96 ? 0.757 -20.672 -35.548 1.00 79.25 96 PHE A C 1
ATOM 752 O O . PHE A 1 96 ? 0.127 -19.684 -35.171 1.00 79.25 96 PHE A O 1
ATOM 759 N N . THR A 1 97 ? 1.211 -21.587 -34.702 1.00 81.69 97 THR A N 1
ATOM 760 C CA . THR A 1 97 ? 1.084 -21.454 -33.255 1.00 81.69 97 THR A CA 1
ATOM 761 C C . THR A 1 97 ? 2.267 -20.665 -32.704 1.00 81.69 97 THR A C 1
ATOM 763 O O . THR A 1 97 ? 3.430 -20.959 -32.993 1.00 81.69 97 THR A O 1
ATOM 766 N N . LEU A 1 98 ? 1.964 -19.647 -31.904 1.00 81.75 98 LEU A N 1
ATOM 767 C CA . LEU A 1 98 ? 2.919 -18.854 -31.155 1.00 81.75 98 LEU A CA 1
ATOM 768 C C . LEU A 1 98 ? 2.806 -19.197 -29.672 1.00 81.75 98 LEU A C 1
ATOM 770 O O . LEU A 1 98 ? 1.883 -18.786 -28.970 1.00 81.75 98 LEU A O 1
ATOM 774 N N . ASP A 1 99 ? 3.790 -19.943 -29.201 1.00 82.19 99 ASP A N 1
ATOM 775 C CA . ASP A 1 99 ? 3.996 -20.234 -27.799 1.00 82.19 99 ASP A CA 1
ATOM 776 C C . ASP A 1 99 ? 4.713 -19.055 -27.136 1.00 82.19 99 ASP A C 1
ATOM 778 O O . ASP A 1 99 ? 5.936 -18.895 -27.236 1.00 82.19 99 ASP A O 1
ATOM 782 N N . VAL A 1 100 ? 3.960 -18.243 -26.396 1.00 78.25 100 VAL A N 1
ATOM 783 C CA . VAL A 1 100 ? 4.543 -17.239 -25.507 1.00 78.25 100 VAL A CA 1
ATOM 784 C C . VAL A 1 100 ? 5.027 -17.964 -24.253 1.00 78.25 100 VAL A C 1
ATOM 786 O O . VAL A 1 100 ? 4.290 -18.159 -23.283 1.00 78.25 100 VAL A O 1
ATOM 789 N N . LYS A 1 101 ? 6.269 -18.447 -24.316 1.00 71.06 101 LYS A N 1
ATOM 790 C CA . LYS A 1 101 ? 6.910 -19.294 -23.310 1.00 71.06 101 LYS A CA 1
ATOM 791 C C . LYS A 1 101 ? 8.136 -18.616 -22.739 1.00 71.06 101 LYS A C 1
ATOM 793 O O . LYS A 1 101 ? 8.985 -18.097 -23.452 1.00 71.06 101 LYS A O 1
ATOM 798 N N . GLY A 1 102 ? 8.271 -18.748 -21.430 1.00 46.94 102 GLY A N 1
ATOM 799 C CA . GLY A 1 102 ? 9.325 -18.095 -20.691 1.00 46.94 102 GLY A CA 1
ATOM 800 C C . GLY A 1 102 ? 8.853 -16.718 -20.274 1.00 46.94 102 GLY A C 1
ATOM 801 O O . GLY A 1 102 ? 8.689 -15.800 -21.077 1.00 46.94 102 GLY A O 1
ATOM 802 N N . LYS A 1 103 ? 8.731 -16.534 -18.964 1.00 40.16 103 LYS A N 1
ATOM 803 C CA . LYS A 1 103 ? 9.129 -15.260 -18.390 1.00 40.16 103 LYS A CA 1
ATOM 804 C C . LYS A 1 103 ? 10.474 -14.909 -19.048 1.00 40.16 103 LYS A C 1
ATOM 806 O O . LYS A 1 103 ? 11.383 -15.745 -19.017 1.00 40.16 103 LYS A O 1
ATOM 811 N N . LEU A 1 104 ? 10.642 -13.688 -19.577 1.00 42.03 104 LEU A N 1
ATOM 812 C CA . LEU A 1 104 ? 11.935 -12.985 -19.483 1.00 42.03 104 LEU A CA 1
ATOM 813 C C . LEU A 1 104 ? 12.571 -13.484 -18.188 1.00 42.03 104 LEU A C 1
ATOM 815 O O . LEU A 1 104 ? 11.830 -13.460 -17.205 1.00 42.03 104 LEU A O 1
ATOM 819 N N . LYS A 1 105 ? 13.798 -14.034 -18.175 1.00 37.72 105 LYS A N 1
ATOM 820 C CA . LYS A 1 105 ? 14.432 -14.537 -16.940 1.00 37.72 105 LYS A CA 1
ATOM 821 C C . LYS A 1 105 ? 14.467 -13.397 -15.923 1.00 37.72 105 LYS A C 1
ATOM 823 O O . LYS A 1 105 ? 15.464 -12.707 -15.751 1.00 37.72 105 LYS A O 1
ATOM 828 N N . ARG A 1 106 ? 13.350 -13.202 -15.236 1.00 46.28 106 ARG A N 1
ATOM 829 C CA . ARG A 1 106 ? 13.238 -12.479 -14.006 1.00 46.28 106 ARG A CA 1
ATOM 830 C C . ARG A 1 106 ? 14.123 -13.319 -13.130 1.00 46.28 106 ARG A C 1
ATOM 832 O O . ARG A 1 106 ? 13.951 -14.539 -13.042 1.00 46.28 106 ARG A O 1
ATOM 839 N N . LYS A 1 107 ? 15.094 -12.687 -12.491 1.00 48.84 107 LYS A N 1
ATOM 840 C CA . LYS A 1 107 ? 15.475 -13.204 -11.192 1.00 48.84 107 LYS A CA 1
ATOM 841 C C . LYS A 1 107 ? 14.166 -13.158 -10.400 1.00 48.84 107 LYS A C 1
ATOM 843 O O . LYS A 1 107 ? 13.804 -12.089 -9.920 1.00 48.84 107 LYS A O 1
ATOM 848 N N . ASP A 1 108 ? 13.398 -14.251 -10.398 1.00 49.34 108 ASP A N 1
ATOM 849 C CA . ASP A 1 108 ? 12.237 -14.450 -9.533 1.00 49.34 108 ASP A CA 1
ATOM 850 C C . ASP A 1 108 ? 12.830 -14.485 -8.125 1.00 49.34 108 ASP A C 1
ATOM 852 O O . ASP A 1 108 ? 13.129 -15.534 -7.558 1.00 49.34 108 ASP A O 1
ATOM 856 N N . ARG A 1 109 ? 13.151 -13.297 -7.613 1.00 65.88 109 ARG A N 1
ATOM 857 C CA . ARG A 1 109 ? 13.619 -13.122 -6.256 1.00 65.88 109 ARG A CA 1
ATOM 858 C C . ARG A 1 109 ? 12.376 -13.335 -5.402 1.00 65.88 109 ARG A C 1
ATOM 860 O O . ARG A 1 109 ? 11.354 -12.688 -5.661 1.00 65.88 109 ARG A O 1
ATOM 867 N N . PRO A 1 110 ? 12.409 -14.263 -4.439 1.00 72.31 110 PRO A N 1
ATOM 868 C CA . PRO A 1 110 ? 11.296 -14.396 -3.519 1.00 72.31 110 PRO A CA 1
ATOM 869 C C . PRO A 1 110 ? 11.079 -13.053 -2.806 1.00 72.31 110 PRO A C 1
ATOM 871 O O . PRO A 1 110 ? 12.041 -12.295 -2.637 1.00 72.31 110 PRO A O 1
ATOM 874 N N . PRO A 1 111 ? 9.843 -12.743 -2.376 1.00 82.12 111 PRO A N 1
ATOM 875 C CA . PRO A 1 111 ? 9.609 -11.595 -1.517 1.00 82.12 111 PRO A CA 1
ATOM 876 C C . PRO A 1 111 ? 10.584 -11.601 -0.345 1.00 82.12 111 PRO A C 1
ATOM 878 O O . PRO A 1 111 ? 10.746 -12.617 0.335 1.00 82.12 111 PRO A O 1
ATOM 881 N N . VAL A 1 112 ? 11.245 -10.470 -0.117 1.00 81.12 112 VAL A N 1
ATOM 882 C CA . VAL A 1 112 ? 12.173 -10.343 1.001 1.00 81.12 112 VAL A CA 1
ATOM 883 C C . VAL A 1 112 ? 11.351 -10.085 2.252 1.00 81.12 112 VAL A C 1
ATOM 885 O O . VAL A 1 112 ? 10.534 -9.162 2.293 1.00 81.12 112 VAL A O 1
ATOM 888 N N . ARG A 1 113 ? 11.557 -10.916 3.275 1.00 82.81 113 ARG A N 1
ATOM 889 C CA . ARG A 1 113 ? 10.914 -10.743 4.575 1.00 82.81 113 ARG A CA 1
ATOM 890 C C . ARG A 1 113 ? 11.574 -9.591 5.324 1.00 82.81 113 ARG A C 1
ATOM 892 O O . ARG A 1 113 ? 12.721 -9.710 5.741 1.00 82.81 113 ARG A O 1
ATOM 899 N N . GLY A 1 114 ? 10.855 -8.486 5.495 1.00 76.12 114 GLY A N 1
ATOM 900 C CA . GLY A 1 114 ? 11.226 -7.425 6.429 1.00 76.12 114 GLY A CA 1
ATOM 901 C C . GLY A 1 114 ? 10.645 -7.675 7.822 1.00 76.12 114 GLY A C 1
ATOM 902 O O . GLY A 1 114 ? 9.845 -8.590 8.024 1.00 76.12 114 GLY A O 1
ATOM 903 N N . MET A 1 115 ? 11.045 -6.850 8.793 1.00 70.94 115 MET A N 1
ATOM 904 C CA . MET A 1 115 ? 10.504 -6.927 10.158 1.00 70.94 115 MET A CA 1
ATOM 905 C C . MET A 1 115 ? 9.026 -6.522 10.204 1.00 70.94 115 MET A C 1
ATOM 907 O O . MET A 1 115 ? 8.235 -7.162 10.887 1.00 70.94 115 MET A O 1
ATOM 911 N N . THR A 1 116 ? 8.655 -5.489 9.446 1.00 83.50 116 THR A N 1
ATOM 912 C CA . THR A 1 116 ? 7.312 -4.891 9.492 1.00 83.50 116 THR A CA 1
ATOM 913 C C . THR A 1 116 ? 6.445 -5.251 8.285 1.00 83.50 116 THR A C 1
ATOM 915 O O . THR A 1 116 ? 5.220 -5.275 8.375 1.00 83.50 116 THR A O 1
ATOM 918 N N . PHE A 1 117 ? 7.061 -5.558 7.146 1.00 91.50 117 PHE A N 1
ATOM 919 C CA . PHE A 1 117 ? 6.392 -5.967 5.912 1.00 91.50 117 PHE A CA 1
ATOM 920 C C . PHE A 1 117 ? 7.334 -6.806 5.051 1.00 91.50 117 PHE A C 1
ATOM 922 O O . PHE A 1 117 ? 8.555 -6.661 5.130 1.00 91.50 117 PHE A O 1
ATOM 929 N N . ASN A 1 118 ? 6.771 -7.656 4.192 1.00 92.62 118 ASN A N 1
ATOM 930 C CA . ASN A 1 118 ? 7.541 -8.228 3.089 1.00 92.62 118 ASN A CA 1
ATOM 931 C C . ASN A 1 118 ? 7.578 -7.214 1.948 1.00 92.62 118 ASN A C 1
ATOM 933 O O . ASN A 1 118 ? 6.682 -6.378 1.839 1.00 92.62 118 ASN A O 1
ATOM 937 N N . TYR A 1 119 ? 8.568 -7.303 1.071 1.00 94.56 119 TYR A N 1
ATOM 938 C CA . TYR A 1 119 ? 8.605 -6.454 -0.112 1.00 94.56 119 TYR A CA 1
ATOM 939 C C . TYR A 1 119 ? 9.185 -7.165 -1.327 1.00 94.56 119 TYR A C 1
ATOM 941 O O . TYR A 1 119 ? 9.975 -8.105 -1.211 1.00 94.56 119 TYR A O 1
ATOM 949 N N . TYR A 1 120 ? 8.755 -6.719 -2.502 1.00 92.62 120 TYR A N 1
ATOM 950 C CA . TYR A 1 120 ? 9.244 -7.203 -3.787 1.00 92.62 120 TYR A CA 1
ATOM 951 C C . TYR A 1 120 ? 8.959 -6.201 -4.898 1.00 92.62 120 TYR A C 1
ATOM 953 O O . TYR A 1 120 ? 8.074 -5.354 -4.776 1.00 92.62 120 TYR A O 1
ATOM 961 N N . VAL A 1 121 ? 9.692 -6.326 -6.003 1.00 91.06 121 VAL A N 1
ATOM 962 C CA . VAL A 1 121 ? 9.401 -5.582 -7.229 1.00 91.06 121 VAL A CA 1
ATOM 963 C C . VAL A 1 121 ? 8.613 -6.476 -8.178 1.00 91.06 121 VAL A C 1
ATOM 965 O O . VAL A 1 121 ? 9.094 -7.531 -8.593 1.00 91.06 121 VAL A O 1
ATOM 968 N N . ASP A 1 122 ? 7.403 -6.050 -8.528 1.00 85.88 122 ASP A N 1
ATOM 969 C CA . ASP A 1 122 ? 6.615 -6.661 -9.586 1.00 85.88 122 ASP A CA 1
ATOM 970 C C . ASP A 1 122 ? 6.940 -6.007 -10.932 1.00 85.88 122 ASP A C 1
ATOM 972 O O . ASP A 1 122 ? 6.636 -4.842 -11.185 1.00 85.88 122 ASP A O 1
ATOM 976 N N . THR A 1 123 ? 7.568 -6.781 -11.810 1.00 82.75 123 THR A N 1
ATOM 977 C CA . THR A 1 123 ? 7.886 -6.392 -13.188 1.00 82.75 123 THR A CA 1
ATOM 978 C C . THR A 1 123 ? 6.895 -6.969 -14.204 1.00 82.75 123 THR A C 1
ATOM 980 O O . THR A 1 123 ? 7.183 -7.035 -15.402 1.00 82.75 123 THR A O 1
ATOM 983 N N . LYS A 1 124 ? 5.724 -7.462 -13.769 1.00 70.88 124 LYS A N 1
ATOM 984 C CA . LYS A 1 124 ? 4.699 -7.988 -14.685 1.00 70.88 124 LYS A CA 1
ATOM 985 C C . LYS A 1 124 ? 4.172 -6.886 -15.597 1.00 70.88 124 LYS A C 1
ATOM 987 O O . LYS A 1 124 ? 3.595 -5.915 -15.136 1.00 70.88 124 LYS A O 1
ATOM 992 N N . GLY A 1 125 ? 4.359 -7.080 -16.905 1.00 66.38 125 GLY A N 1
ATOM 993 C CA . GLY A 1 125 ? 3.823 -6.189 -17.932 1.00 66.38 125 GLY A CA 1
ATOM 994 C C . GLY A 1 125 ? 4.576 -4.867 -18.094 1.00 66.38 125 GLY A C 1
ATOM 995 O O . GLY A 1 125 ? 4.015 -3.941 -18.675 1.00 66.38 125 GLY A O 1
ATOM 996 N N . ILE A 1 126 ? 5.819 -4.756 -17.602 1.00 80.69 126 ILE A N 1
ATOM 997 C CA . ILE A 1 126 ? 6.626 -3.550 -17.835 1.00 80.69 126 ILE A CA 1
ATOM 998 C C . ILE A 1 126 ? 6.915 -3.372 -19.324 1.00 80.69 126 ILE A C 1
ATOM 1000 O O . ILE A 1 126 ? 7.068 -4.336 -20.074 1.00 80.69 126 ILE A O 1
ATOM 1004 N N . GLY A 1 127 ? 7.002 -2.120 -19.753 1.00 78.50 127 GLY A N 1
ATOM 1005 C CA . GLY A 1 127 ? 7.232 -1.778 -21.147 1.00 78.50 127 GLY A CA 1
ATOM 1006 C C . GLY A 1 127 ? 7.447 -0.279 -21.315 1.00 78.50 127 GLY A C 1
ATOM 1007 O O . GLY A 1 127 ? 7.403 0.464 -20.336 1.00 78.50 127 GLY A O 1
ATOM 1008 N N . PRO A 1 128 ? 7.636 0.206 -22.549 1.00 78.94 128 PRO A N 1
ATOM 1009 C CA . PRO A 1 128 ? 7.940 1.618 -22.817 1.00 78.94 128 PRO A CA 1
ATOM 1010 C C . PRO A 1 128 ? 6.877 2.594 -22.279 1.00 78.94 128 PRO A C 1
ATOM 1012 O O . PRO A 1 128 ? 7.171 3.766 -22.067 1.00 78.94 128 PRO A O 1
ATOM 1015 N N . ASN A 1 129 ? 5.661 2.101 -22.010 1.00 82.44 129 ASN A N 1
ATOM 1016 C CA . ASN A 1 129 ? 4.526 2.867 -21.492 1.00 82.44 129 ASN A CA 1
ATOM 1017 C C . ASN A 1 129 ? 4.052 2.400 -20.098 1.00 82.44 129 ASN A C 1
ATOM 1019 O O . ASN A 1 129 ? 3.080 2.942 -19.563 1.00 82.44 129 ASN A O 1
ATOM 1023 N N . TYR A 1 130 ? 4.704 1.391 -19.510 1.00 83.44 130 TYR A N 1
ATOM 1024 C CA . TYR A 1 130 ? 4.255 0.735 -18.282 1.00 83.44 130 TYR A CA 1
ATOM 1025 C C . TYR A 1 130 ? 5.390 0.612 -17.271 1.00 83.44 130 TYR A C 1
ATOM 1027 O O . TYR A 1 130 ? 6.455 0.076 -17.567 1.00 83.44 130 TYR A O 1
ATOM 1035 N N . ASN A 1 131 ? 5.124 1.102 -16.064 1.00 90.69 131 ASN A N 1
ATOM 1036 C CA . ASN A 1 131 ? 6.052 1.057 -14.943 1.00 90.69 131 ASN A CA 1
ATOM 1037 C C . ASN A 1 131 ? 6.033 -0.296 -14.232 1.00 90.69 131 ASN A C 1
ATOM 1039 O O . ASN A 1 131 ? 5.045 -1.023 -14.311 1.00 90.69 131 ASN A O 1
ATOM 1043 N N . ALA A 1 132 ? 7.107 -0.595 -13.503 1.00 91.12 132 ALA A N 1
ATOM 1044 C CA . ALA A 1 132 ? 7.105 -1.673 -12.519 1.00 91.12 132 ALA A CA 1
ATOM 1045 C C . ALA A 1 132 ? 6.381 -1.218 -11.241 1.00 91.12 132 ALA A C 1
ATOM 1047 O O . ALA A 1 132 ? 6.115 -0.028 -11.056 1.00 91.12 132 ALA A O 1
ATOM 1048 N N . SER A 1 133 ? 6.117 -2.143 -10.323 1.00 94.19 133 SER A N 1
ATOM 1049 C CA . SER A 1 133 ? 5.606 -1.831 -8.986 1.00 94.19 133 SER A CA 1
ATOM 1050 C C . SER A 1 133 ? 6.595 -2.258 -7.913 1.00 94.19 133 SER A C 1
ATOM 1052 O O . SER A 1 133 ? 7.111 -3.367 -7.955 1.00 94.19 133 SER A O 1
ATOM 1054 N N . ILE A 1 134 ? 6.831 -1.406 -6.919 1.00 96.62 134 ILE A N 1
ATOM 1055 C CA . ILE A 1 134 ? 7.435 -1.811 -5.648 1.00 96.62 134 ILE A CA 1
ATOM 1056 C C . ILE A 1 134 ? 6.290 -2.078 -4.673 1.00 96.62 134 ILE A C 1
ATOM 1058 O O . ILE A 1 134 ? 5.513 -1.182 -4.339 1.00 96.62 134 ILE A O 1
ATOM 1062 N N . VAL A 1 135 ? 6.152 -3.333 -4.258 1.00 96.62 135 VAL A N 1
ATOM 1063 C CA . VAL A 1 135 ? 5.035 -3.799 -3.437 1.00 96.62 135 VAL A CA 1
ATOM 1064 C C . VAL A 1 135 ? 5.515 -4.032 -2.017 1.00 96.62 135 VAL A C 1
ATOM 1066 O O . VAL A 1 135 ? 6.455 -4.796 -1.798 1.00 96.62 135 VAL A O 1
ATOM 1069 N N . LEU A 1 136 ? 4.833 -3.419 -1.054 1.00 97.56 136 LEU A N 1
ATOM 1070 C CA . LEU A 1 136 ? 4.939 -3.756 0.361 1.00 97.56 136 LEU A CA 1
ATOM 1071 C C . LEU A 1 136 ? 3.759 -4.655 0.720 1.00 97.56 136 LEU A C 1
ATOM 1073 O O . LEU A 1 136 ? 2.605 -4.254 0.596 1.00 97.56 136 LEU A O 1
ATOM 1077 N N . GLU A 1 137 ? 4.034 -5.879 1.152 1.00 96.62 137 GLU A N 1
ATOM 1078 C CA . GLU A 1 137 ? 3.020 -6.792 1.668 1.00 96.62 137 GLU A CA 1
ATOM 1079 C C . GLU A 1 137 ? 2.999 -6.723 3.195 1.00 96.62 137 GLU A C 1
ATOM 1081 O O . GLU A 1 137 ? 3.839 -7.306 3.893 1.00 96.62 137 GLU A O 1
ATOM 1086 N N . TRP A 1 138 ? 2.006 -6.009 3.714 1.00 96.75 138 TRP A N 1
ATOM 1087 C CA . TRP A 1 138 ? 1.781 -5.841 5.139 1.00 96.75 138 TRP A CA 1
ATOM 1088 C C . TRP A 1 138 ? 0.784 -6.891 5.636 1.00 96.75 138 TRP A C 1
ATOM 1090 O O . TRP A 1 138 ? -0.425 -6.791 5.422 1.00 96.75 138 TRP A O 1
ATOM 1100 N N . LYS A 1 139 ? 1.314 -7.944 6.267 1.00 95.44 139 LYS A N 1
ATOM 1101 C CA . LYS A 1 139 ? 0.524 -8.988 6.922 1.00 95.44 139 LYS A CA 1
ATOM 1102 C C . LYS A 1 139 ? 0.130 -8.534 8.320 1.00 95.44 139 LYS A C 1
ATOM 1104 O O . LYS A 1 139 ? 1.000 -8.335 9.167 1.00 95.44 139 LYS A O 1
ATOM 1109 N N . VAL A 1 140 ? -1.167 -8.411 8.563 1.00 96.88 140 VAL A N 1
ATOM 1110 C CA . VAL A 1 140 ? -1.722 -7.962 9.842 1.00 96.88 140 VAL A CA 1
ATOM 1111 C C . VAL A 1 140 ? -2.717 -8.987 10.366 1.00 96.88 140 VAL A C 1
ATOM 1113 O O . VAL A 1 140 ? -3.488 -9.564 9.598 1.00 96.88 140 VAL A O 1
ATOM 1116 N N . ALA A 1 141 ? -2.689 -9.232 11.672 1.00 97.75 141 ALA A N 1
ATOM 1117 C CA . ALA A 1 141 ? -3.710 -9.999 12.365 1.00 97.75 141 ALA A CA 1
ATOM 1118 C C . ALA A 1 141 ? -4.617 -9.044 13.129 1.00 97.75 141 ALA A C 1
ATOM 1120 O O . ALA A 1 141 ? -4.176 -8.365 14.054 1.00 97.75 141 ALA A O 1
ATOM 1121 N N . LEU A 1 142 ? -5.887 -9.010 12.740 1.00 98.31 142 LEU A N 1
ATOM 1122 C CA . LEU A 1 142 ? -6.919 -8.272 13.455 1.00 98.31 142 LEU A CA 1
ATOM 1123 C C . LEU A 1 142 ? -7.559 -9.223 14.466 1.00 98.31 142 LEU A C 1
ATOM 1125 O O . LEU A 1 142 ? -8.014 -10.308 14.095 1.00 98.31 142 LEU A O 1
ATOM 1129 N N . VAL A 1 143 ? -7.570 -8.838 15.740 1.00 97.81 143 VAL A N 1
ATOM 1130 C CA . VAL A 1 143 ? -8.076 -9.674 16.835 1.00 97.81 143 VAL A CA 1
ATOM 1131 C C . VAL A 1 143 ? -9.199 -8.935 17.556 1.00 97.81 143 VAL A C 1
ATOM 1133 O O . VAL A 1 143 ? -8.934 -7.904 18.178 1.00 97.81 143 VAL A O 1
ATOM 1136 N N . PRO A 1 144 ? -10.446 -9.437 17.524 1.00 97.38 144 PRO A N 1
ATOM 1137 C CA . PRO A 1 144 ? -11.531 -8.795 18.246 1.00 97.38 144 PRO A CA 1
ATOM 1138 C C . PRO A 1 144 ? -11.291 -8.927 19.752 1.00 97.38 144 PRO A C 1
ATOM 1140 O O . PRO A 1 144 ? -11.008 -10.015 20.262 1.00 97.38 144 PRO A O 1
ATOM 1143 N N . VAL A 1 145 ? -11.425 -7.822 20.481 1.00 95.44 145 VAL A N 1
ATOM 1144 C CA . VAL A 1 145 ? -11.407 -7.839 21.945 1.00 95.44 145 VAL A CA 1
ATOM 1145 C C . VAL A 1 145 ? -12.832 -7.997 22.447 1.00 95.44 145 VAL A C 1
ATOM 1147 O O . VAL A 1 145 ? -13.700 -7.176 22.159 1.00 95.44 145 VAL A O 1
ATOM 1150 N N . ASN A 1 146 ? -13.057 -9.056 23.218 1.00 89.75 146 ASN A N 1
ATOM 1151 C CA . ASN A 1 146 ? -14.340 -9.344 23.844 1.00 89.75 146 ASN A CA 1
ATOM 1152 C C . ASN A 1 146 ? -14.268 -9.024 25.337 1.00 89.75 146 ASN A C 1
ATOM 1154 O O . ASN A 1 146 ? -13.269 -9.317 25.994 1.00 89.75 146 ASN A O 1
ATOM 1158 N N . GLY A 1 147 ? -15.334 -8.439 25.873 1.00 88.00 147 GLY A N 1
ATOM 1159 C CA . GLY A 1 147 ? -15.419 -8.089 27.285 1.00 88.00 147 GLY A CA 1
ATOM 1160 C C . GLY A 1 147 ? -16.436 -6.981 27.555 1.00 88.00 147 GLY A C 1
ATOM 1161 O O . GLY A 1 147 ? -16.717 -6.171 26.672 1.00 88.00 147 GLY A O 1
ATOM 1162 N N . PRO A 1 148 ? -16.999 -6.924 28.774 1.00 89.00 148 PRO A N 1
ATOM 1163 C CA . PRO A 1 148 ? -17.949 -5.879 29.143 1.00 89.00 148 PRO A CA 1
ATOM 1164 C C . PRO A 1 148 ? -17.264 -4.526 29.361 1.00 89.00 148 PRO A C 1
ATOM 1166 O O . PRO A 1 148 ? -17.897 -3.489 29.169 1.00 89.00 148 PRO A O 1
ATOM 1169 N N . LYS A 1 149 ? -15.982 -4.532 29.750 1.00 91.88 149 LYS A N 1
ATOM 1170 C CA . LYS A 1 149 ? -15.174 -3.332 29.948 1.00 91.88 149 LYS A CA 1
ATOM 1171 C C . LYS A 1 149 ? -13.760 -3.525 29.412 1.00 91.88 149 LYS A C 1
ATOM 1173 O O . LYS A 1 149 ? -13.167 -4.578 29.639 1.00 91.88 149 LYS A O 1
ATOM 1178 N N . ILE A 1 150 ? -13.236 -2.520 28.721 1.00 92.31 150 ILE A N 1
ATOM 1179 C CA . ILE A 1 150 ? -11.910 -2.531 28.090 1.00 92.31 150 ILE A CA 1
ATOM 1180 C C . ILE A 1 150 ? -11.234 -1.186 28.357 1.00 92.31 150 ILE A C 1
ATOM 1182 O O . ILE A 1 150 ? -11.919 -0.169 28.419 1.00 92.31 150 ILE A O 1
ATOM 1186 N N . LYS A 1 151 ? -9.914 -1.194 28.544 1.00 92.62 151 LYS A N 1
ATOM 1187 C CA . LYS A 1 151 ? -9.108 0.023 28.621 1.00 92.62 151 LYS A CA 1
ATOM 1188 C C . LYS A 1 151 ? -8.691 0.487 27.234 1.00 92.62 151 LYS A C 1
ATOM 1190 O O . LYS A 1 151 ? -8.378 -0.360 26.395 1.00 92.62 151 LYS A O 1
ATOM 1195 N N . ASP A 1 152 ? -8.704 1.792 27.019 1.00 92.44 152 ASP A N 1
ATOM 1196 C CA . ASP A 1 152 ? -8.069 2.419 25.862 1.00 92.44 152 ASP A CA 1
ATOM 1197 C C . ASP A 1 152 ? -6.553 2.606 26.094 1.00 92.44 152 ASP A C 1
ATOM 1199 O O . ASP A 1 152 ? -6.013 2.109 27.091 1.00 92.44 152 ASP A O 1
ATOM 1203 N N . SER A 1 153 ? -5.855 3.278 25.172 1.00 90.38 153 SER A N 1
ATOM 1204 C CA . SER A 1 153 ? -4.403 3.511 25.277 1.00 90.38 153 SER A CA 1
ATOM 1205 C C . SER A 1 153 ? -3.999 4.425 26.443 1.00 90.38 153 SER A C 1
ATOM 1207 O O . SER A 1 153 ? -2.858 4.361 26.897 1.00 90.38 153 SER A O 1
ATOM 1209 N N . ASP A 1 154 ? -4.931 5.234 26.954 1.00 89.62 154 ASP A N 1
ATOM 1210 C CA . ASP A 1 154 ? -4.733 6.143 28.090 1.00 89.62 154 ASP A CA 1
ATOM 1211 C C . ASP A 1 154 ? -5.135 5.483 29.426 1.00 89.62 154 ASP A C 1
ATOM 1213 O O . ASP A 1 154 ? -5.253 6.147 30.458 1.00 89.62 154 ASP A O 1
ATOM 1217 N N . GLU A 1 155 ? -5.353 4.162 29.423 1.00 91.25 155 GLU A N 1
ATOM 1218 C CA . GLU A 1 155 ? -5.799 3.360 30.567 1.00 91.25 155 GLU A CA 1
ATOM 1219 C C . GLU A 1 155 ? -7.212 3.716 31.080 1.00 91.25 155 GLU A C 1
ATOM 1221 O O . GLU A 1 155 ? -7.622 3.275 32.165 1.00 91.25 155 GLU A O 1
ATOM 1226 N N . ILE A 1 156 ? -8.001 4.457 30.295 1.00 90.50 156 ILE A N 1
ATOM 1227 C CA . ILE A 1 156 ? -9.375 4.843 30.624 1.00 90.50 156 ILE A CA 1
ATOM 1228 C C . ILE A 1 156 ? -10.312 3.669 30.326 1.00 90.50 156 ILE A C 1
ATOM 1230 O O . ILE A 1 156 ? -10.246 3.028 29.282 1.00 90.50 156 ILE A O 1
ATOM 1234 N N . MET A 1 157 ? -11.218 3.366 31.259 1.00 92.06 157 MET A N 1
ATOM 1235 C CA . MET A 1 157 ? -12.158 2.248 31.134 1.00 92.06 157 MET A CA 1
ATOM 1236 C C . MET A 1 157 ? -13.394 2.616 30.300 1.00 92.06 157 MET A C 1
ATOM 1238 O O . MET A 1 157 ? -14.166 3.497 30.674 1.00 92.06 157 MET A O 1
ATOM 1242 N N . PHE A 1 158 ? -13.670 1.830 29.261 1.00 92.44 158 PHE A N 1
ATOM 1243 C CA . PHE A 1 158 ? -14.852 1.935 28.407 1.00 92.44 158 PHE A CA 1
ATOM 1244 C C . PHE A 1 158 ? -15.739 0.705 28.539 1.00 92.44 158 PHE A C 1
ATOM 1246 O O . PHE A 1 158 ? -15.255 -0.423 28.634 1.00 92.44 158 PHE A O 1
ATOM 1253 N N . ASN A 1 159 ? -17.056 0.906 28.478 1.00 92.94 159 ASN A N 1
ATOM 1254 C CA . ASN A 1 159 ? -17.973 -0.205 28.250 1.00 92.94 159 ASN A CA 1
ATOM 1255 C C . ASN A 1 159 ? -17.799 -0.701 26.813 1.00 92.94 159 ASN A C 1
ATOM 1257 O O . ASN A 1 159 ? -17.736 0.096 25.879 1.00 92.94 159 ASN A O 1
ATOM 1261 N N . ALA A 1 160 ? -17.791 -2.013 26.620 1.00 93.56 160 ALA A N 1
ATOM 1262 C CA . ALA A 1 160 ? -17.640 -2.613 25.304 1.00 93.56 160 ALA A CA 1
ATOM 1263 C C . ALA A 1 160 ? -18.718 -3.662 25.038 1.00 93.56 160 ALA A C 1
ATOM 1265 O O . ALA A 1 160 ? -19.507 -4.046 25.906 1.00 93.56 160 ALA A O 1
ATOM 1266 N N . SER A 1 161 ? -18.807 -4.068 23.780 1.00 94.56 161 SER A N 1
ATOM 1267 C CA . SER A 1 161 ? -19.674 -5.156 23.348 1.00 94.56 161 SER A CA 1
ATOM 1268 C C . SER A 1 161 ? -18.873 -6.153 22.535 1.00 94.56 161 SER A C 1
ATOM 1270 O O . SER A 1 161 ? -17.902 -5.785 21.883 1.00 94.56 161 SER A O 1
ATOM 1272 N N . ASN A 1 162 ? -19.293 -7.411 22.556 1.00 95.56 162 ASN A N 1
ATOM 1273 C CA . ASN A 1 162 ? -18.671 -8.417 21.711 1.00 95.56 162 ASN A CA 1
ATOM 1274 C C . ASN A 1 162 ? -19.028 -8.157 20.245 1.00 95.56 162 ASN A C 1
ATOM 1276 O O . ASN A 1 162 ? -20.135 -7.708 19.917 1.00 95.56 162 ASN A O 1
ATOM 1280 N N . TRP A 1 163 ? -18.092 -8.480 19.364 1.00 96.62 163 TRP A N 1
ATOM 1281 C CA . TRP A 1 163 ? -18.323 -8.455 17.930 1.00 96.62 163 TRP A CA 1
ATOM 1282 C C . TRP A 1 163 ? -19.255 -9.594 17.517 1.00 96.62 163 TRP A C 1
ATOM 1284 O O . TRP A 1 163 ? -19.026 -10.753 17.866 1.00 96.62 163 TRP A O 1
ATOM 1294 N N . ARG A 1 164 ? -20.291 -9.293 16.728 1.00 96.25 164 ARG A N 1
ATOM 1295 C CA . ARG A 1 164 ? -21.004 -10.340 15.985 1.00 96.25 164 ARG A CA 1
ATOM 1296 C C . ARG A 1 164 ? -20.176 -10.722 14.761 1.00 96.25 164 ARG A C 1
ATOM 1298 O O . ARG A 1 164 ? -19.537 -9.861 14.163 1.00 96.25 164 ARG A O 1
ATOM 1305 N N . ALA A 1 165 ? -20.240 -11.985 14.340 1.00 96.19 165 ALA A N 1
ATOM 1306 C CA . ALA A 1 165 ? -19.440 -12.486 13.218 1.00 96.19 165 ALA A CA 1
ATOM 1307 C C . ALA A 1 165 ? -19.607 -11.648 11.932 1.00 96.19 165 ALA A C 1
ATOM 1309 O O . ALA A 1 165 ? -18.620 -11.264 11.311 1.00 96.19 165 ALA A O 1
ATOM 1310 N N . GLY A 1 166 ? -20.846 -11.295 11.568 1.00 97.56 166 GLY A N 1
ATOM 1311 C CA . GLY A 1 166 ? -21.116 -10.465 10.387 1.00 97.56 166 GLY A CA 1
ATOM 1312 C C . GLY A 1 166 ? -20.556 -9.041 10.492 1.00 97.56 166 GLY A C 1
ATOM 1313 O O . GLY A 1 166 ? -19.987 -8.533 9.531 1.00 97.56 166 GLY A O 1
ATOM 1314 N N . GLU A 1 167 ? -20.653 -8.420 11.671 1.00 97.06 167 GLU A N 1
ATOM 1315 C CA . GLU A 1 167 ? -20.105 -7.079 11.918 1.00 97.06 167 GLU A CA 1
ATOM 1316 C C . GLU A 1 167 ? -18.575 -7.086 11.848 1.00 97.06 167 GLU A C 1
ATOM 1318 O O . GLU A 1 167 ? -17.981 -6.189 11.258 1.00 97.06 167 GLU A O 1
ATOM 1323 N N . TRP A 1 168 ? -17.942 -8.116 12.417 1.00 97.56 168 TRP A N 1
ATOM 1324 C CA . TRP A 1 168 ? -16.491 -8.274 12.404 1.00 97.56 168 TRP A CA 1
ATOM 1325 C C . TRP A 1 168 ? -15.939 -8.447 10.991 1.00 97.56 168 TRP A C 1
ATOM 1327 O O . TRP A 1 168 ? -14.962 -7.798 10.612 1.00 97.56 168 TRP A O 1
ATOM 1337 N N . ASN A 1 169 ? -16.597 -9.290 10.192 1.00 97.88 169 ASN A N 1
ATOM 1338 C CA . ASN A 1 169 ? -16.221 -9.516 8.800 1.00 97.88 169 ASN A CA 1
ATOM 1339 C C . ASN A 1 169 ? -16.356 -8.230 7.975 1.00 97.88 169 ASN A C 1
ATOM 1341 O O . ASN A 1 169 ? -15.448 -7.891 7.216 1.00 97.88 169 ASN A O 1
ATOM 1345 N N . ALA A 1 170 ? -17.454 -7.489 8.160 1.00 98.19 170 ALA A N 1
ATOM 1346 C CA . ALA A 1 170 ? -17.663 -6.208 7.491 1.00 98.19 170 ALA A CA 1
ATOM 1347 C C . ALA A 1 170 ? -16.600 -5.175 7.895 1.00 98.19 170 ALA A C 1
ATOM 1349 O O . ALA A 1 170 ? -16.010 -4.528 7.032 1.00 98.19 170 ALA A O 1
ATOM 1350 N N . TRP A 1 171 ? -16.307 -5.058 9.193 1.00 98.00 171 TRP A N 1
ATOM 1351 C CA . TRP A 1 171 ? -15.291 -4.135 9.692 1.00 98.00 171 TRP A CA 1
ATOM 1352 C C . TRP A 1 171 ? -13.898 -4.480 9.155 1.00 98.00 171 TRP A C 1
ATOM 1354 O O . TRP A 1 171 ? -13.213 -3.606 8.637 1.00 98.00 171 TRP A O 1
ATOM 1364 N N . THR A 1 172 ? -13.514 -5.759 9.169 1.00 98.31 172 THR A N 1
ATOM 1365 C CA . THR A 1 172 ? -12.227 -6.238 8.633 1.00 98.31 172 THR A CA 1
ATOM 1366 C C . THR A 1 172 ? -12.081 -5.941 7.136 1.00 98.31 172 THR A C 1
ATOM 1368 O O . THR A 1 172 ? -11.021 -5.499 6.687 1.00 98.31 172 THR A O 1
ATOM 1371 N N . ALA A 1 173 ? -13.144 -6.150 6.351 1.00 98.19 173 ALA A N 1
ATOM 1372 C CA . ALA A 1 173 ? -13.147 -5.831 4.925 1.00 98.19 173 ALA A CA 1
ATOM 1373 C C . ALA A 1 173 ? -13.026 -4.318 4.675 1.00 98.19 173 ALA A C 1
ATOM 1375 O O . ALA A 1 173 ? -12.241 -3.894 3.823 1.00 98.19 173 ALA A O 1
ATOM 1376 N N . ASN A 1 174 ? -13.755 -3.507 5.447 1.00 98.50 174 ASN A N 1
ATOM 1377 C CA . ASN A 1 174 ? -13.694 -2.049 5.366 1.00 98.50 174 ASN A CA 1
ATOM 1378 C C . ASN A 1 174 ? -12.322 -1.513 5.778 1.00 98.50 174 ASN A C 1
ATOM 1380 O O . ASN A 1 174 ? -11.783 -0.662 5.079 1.00 98.50 174 ASN A O 1
ATOM 1384 N N . PHE A 1 175 ? -11.732 -2.053 6.847 1.00 98.56 175 PHE A N 1
ATOM 1385 C CA . PHE A 1 175 ? -10.377 -1.731 7.283 1.00 98.56 175 PHE A CA 1
ATOM 1386 C C . PHE A 1 175 ? -9.377 -1.979 6.154 1.00 98.56 175 PHE A C 1
ATOM 1388 O O . PHE A 1 175 ? -8.663 -1.063 5.753 1.00 98.56 175 PHE A O 1
ATOM 1395 N N . LYS A 1 176 ? -9.374 -3.185 5.568 1.00 98.38 176 LYS A N 1
ATOM 1396 C CA . LYS A 1 176 ? -8.473 -3.510 4.455 1.00 98.38 176 LYS A CA 1
ATOM 1397 C C . LYS A 1 176 ? -8.629 -2.515 3.301 1.00 98.38 176 LYS A C 1
ATOM 1399 O O . LYS A 1 176 ? -7.637 -1.949 2.848 1.00 98.38 176 LYS A O 1
ATOM 1404 N N . LYS A 1 177 ? -9.868 -2.295 2.849 1.00 98.31 177 LYS A N 1
ATOM 1405 C CA . LYS A 1 177 ? -10.173 -1.386 1.738 1.00 98.31 177 LYS A CA 1
ATOM 1406 C C . LYS A 1 177 ? -9.708 0.040 2.030 1.00 98.31 177 LYS A C 1
ATOM 1408 O O . LYS A 1 177 ? -9.098 0.658 1.163 1.00 98.31 177 LYS A O 1
ATOM 1413 N N . LEU A 1 178 ? -9.987 0.544 3.232 1.00 98.25 178 LEU A N 1
ATOM 1414 C CA . LEU A 1 178 ? -9.588 1.876 3.672 1.00 98.25 178 LEU A CA 1
ATOM 1415 C C . LEU A 1 178 ? -8.068 2.025 3.607 1.00 98.25 178 LEU A C 1
ATOM 1417 O O . LEU A 1 178 ? -7.582 2.898 2.893 1.00 98.25 178 LEU A O 1
ATOM 1421 N N . ILE A 1 179 ? -7.325 1.134 4.267 1.00 97.88 179 ILE A N 1
ATOM 1422 C CA . ILE A 1 179 ? -5.859 1.196 4.323 1.00 97.88 179 ILE A CA 1
ATOM 1423 C C . ILE A 1 179 ? -5.233 1.113 2.928 1.00 97.88 179 ILE A C 1
ATOM 1425 O O . ILE A 1 179 ? -4.370 1.931 2.603 1.00 97.88 179 ILE A O 1
ATOM 1429 N N . GLU A 1 180 ? -5.681 0.180 2.083 1.00 97.50 180 GLU A N 1
ATOM 1430 C CA . GLU A 1 180 ? -5.177 0.073 0.708 1.00 97.50 180 GLU A CA 1
ATOM 1431 C C . GLU A 1 180 ? -5.502 1.338 -0.097 1.00 97.50 180 GLU A C 1
ATOM 1433 O O . GLU A 1 180 ? -4.621 1.879 -0.755 1.00 97.50 180 GLU A O 1
ATOM 1438 N N . SER A 1 181 ? -6.717 1.882 0.011 1.00 96.81 181 SER A N 1
ATOM 1439 C CA . SER A 1 181 ? -7.093 3.101 -0.718 1.00 96.81 181 SER A CA 1
ATOM 1440 C C . SER A 1 181 ? -6.358 4.360 -0.246 1.00 96.81 181 SER A C 1
ATOM 1442 O O . SER A 1 181 ? -6.154 5.281 -1.043 1.00 96.81 181 SER A O 1
ATOM 1444 N N . SER A 1 182 ? -5.959 4.416 1.025 1.00 96.25 182 SER A N 1
ATOM 1445 C CA . SER A 1 182 ? -5.268 5.569 1.604 1.00 96.25 182 SER A CA 1
ATOM 1446 C C . SER A 1 182 ? -3.777 5.575 1.282 1.00 96.25 182 SER A C 1
ATOM 1448 O O . SER A 1 182 ? -3.225 6.639 1.028 1.00 96.25 182 SER A O 1
ATOM 1450 N N . TRP A 1 183 ? -3.126 4.409 1.254 1.00 96.25 183 TRP A N 1
ATOM 1451 C CA . TRP A 1 183 ? -1.665 4.316 1.135 1.00 96.25 183 TRP A CA 1
ATOM 1452 C C . TRP A 1 183 ? -1.170 3.742 -0.196 1.00 96.25 183 TRP A C 1
ATOM 1454 O O . TRP A 1 183 ? -0.071 4.081 -0.635 1.00 96.25 183 TRP A O 1
ATOM 1464 N N . SER A 1 184 ? -1.942 2.863 -0.836 1.00 96.75 184 SER A N 1
ATOM 1465 C CA . SER A 1 184 ? -1.528 2.197 -2.070 1.00 96.75 184 SER A CA 1
ATOM 1466 C C . SER A 1 184 ? -1.787 3.070 -3.290 1.00 96.75 184 SER A C 1
ATOM 1468 O O . SER A 1 184 ? -2.784 3.784 -3.361 1.00 96.75 184 SER A O 1
ATOM 1470 N N . GLU A 1 185 ? -0.901 2.974 -4.278 1.00 95.12 185 GLU A N 1
ATOM 1471 C CA . GLU A 1 185 ? -1.062 3.580 -5.605 1.00 95.12 185 GLU A CA 1
ATOM 1472 C C . GLU A 1 185 ? -1.142 5.115 -5.607 1.00 95.12 185 GLU A C 1
ATOM 1474 O O . GLU A 1 185 ? -1.638 5.742 -6.543 1.00 95.12 185 GLU A O 1
ATOM 1479 N N . ARG A 1 186 ? -0.645 5.750 -4.540 1.00 95.88 186 ARG A N 1
ATOM 1480 C CA . ARG A 1 186 ? -0.633 7.214 -4.396 1.00 95.88 186 ARG A CA 1
ATOM 1481 C C . ARG A 1 186 ? 0.706 7.847 -4.751 1.00 95.88 186 ARG A C 1
ATOM 1483 O O . ARG A 1 186 ? 0.757 9.045 -5.000 1.00 95.88 186 ARG A O 1
ATOM 1490 N N . ILE A 1 187 ? 1.784 7.066 -4.752 1.00 97.00 187 ILE A N 1
ATOM 1491 C CA . ILE A 1 187 ? 3.158 7.554 -4.899 1.00 97.00 187 ILE A CA 1
ATOM 1492 C C . ILE A 1 187 ? 3.868 6.772 -6.008 1.00 97.00 187 ILE A C 1
ATOM 1494 O O . ILE A 1 187 ? 3.655 5.574 -6.199 1.00 97.00 187 ILE A O 1
ATOM 1498 N N . TRP A 1 188 ? 4.736 7.469 -6.727 1.00 97.75 188 TRP A N 1
ATOM 1499 C CA . TRP A 1 188 ? 5.648 6.939 -7.729 1.00 97.75 188 TRP A CA 1
ATOM 1500 C C . TRP A 1 188 ? 7.082 7.238 -7.310 1.00 97.75 188 TRP A C 1
ATOM 1502 O O . TRP A 1 188 ? 7.336 8.279 -6.707 1.00 97.75 188 TRP A O 1
ATOM 1512 N N . LEU A 1 189 ? 8.018 6.359 -7.655 1.00 98.50 189 LEU A N 1
ATOM 1513 C CA . LEU A 1 189 ? 9.447 6.591 -7.472 1.00 98.50 189 LEU A CA 1
ATOM 1514 C C . LEU A 1 189 ? 10.139 6.640 -8.827 1.00 98.50 189 LEU A C 1
ATOM 1516 O O . LEU A 1 189 ? 10.027 5.696 -9.616 1.00 98.50 189 LEU A O 1
ATOM 1520 N N . SER A 1 190 ? 10.883 7.712 -9.078 1.00 98.00 190 SER A N 1
ATOM 1521 C CA . SER A 1 190 ? 11.824 7.745 -10.184 1.00 98.00 190 SER A CA 1
ATOM 1522 C C . SER A 1 190 ? 12.950 6.752 -9.923 1.00 98.00 190 SER A C 1
ATOM 1524 O O . SER A 1 190 ? 13.379 6.563 -8.789 1.00 98.00 190 SER A O 1
ATOM 1526 N N . THR A 1 191 ? 13.411 6.073 -10.965 1.00 97.12 191 THR A N 1
ATOM 1527 C CA . THR A 1 191 ? 14.521 5.113 -10.842 1.00 97.12 191 THR A CA 1
ATOM 1528 C C . THR A 1 191 ? 15.850 5.746 -11.246 1.00 97.12 191 THR A C 1
ATOM 1530 O O . THR A 1 191 ? 15.878 6.460 -12.259 1.00 97.12 191 THR A O 1
ATOM 1533 N N . PRO A 1 192 ? 16.953 5.462 -10.531 1.00 96.31 192 PRO A N 1
ATOM 1534 C CA . PRO A 1 192 ? 18.245 6.078 -10.812 1.00 96.31 192 PRO A CA 1
ATOM 1535 C C . PRO A 1 192 ? 18.847 5.625 -12.144 1.00 96.31 192 PRO A C 1
ATOM 1537 O O . PRO A 1 192 ? 18.546 4.546 -12.657 1.00 96.31 192 PRO A O 1
ATOM 1540 N N . ALA A 1 193 ? 19.755 6.451 -12.677 1.00 95.00 193 ALA A N 1
ATOM 1541 C CA . ALA A 1 193 ? 20.462 6.215 -13.938 1.00 95.00 193 ALA A CA 1
ATOM 1542 C C . ALA A 1 193 ? 21.183 4.859 -14.014 1.00 95.00 193 ALA A C 1
ATOM 1544 O O . ALA A 1 193 ? 21.252 4.253 -15.080 1.00 95.00 193 ALA A O 1
ATOM 1545 N N . SER A 1 194 ? 21.670 4.378 -12.875 1.00 91.50 194 SER A N 1
ATOM 1546 C CA . SER A 1 194 ? 22.417 3.129 -12.726 1.00 91.50 194 SER A CA 1
ATOM 1547 C C . SER A 1 194 ? 21.558 1.862 -12.797 1.00 91.50 194 SER A C 1
ATOM 1549 O O . SER A 1 194 ? 22.101 0.757 -12.839 1.00 91.50 194 SER A O 1
ATOM 1551 N N . LEU A 1 195 ? 20.223 1.977 -12.788 1.00 91.81 195 LEU A N 1
ATOM 1552 C CA . LEU A 1 195 ? 19.338 0.823 -12.658 1.00 91.81 195 LEU A CA 1
ATOM 1553 C C . LEU A 1 195 ? 18.963 0.203 -14.012 1.00 91.81 195 LEU A C 1
ATOM 1555 O O . LEU A 1 195 ? 17.832 0.319 -14.485 1.00 91.81 195 LEU A O 1
ATOM 1559 N N . HIS A 1 196 ? 19.924 -0.496 -14.614 1.00 89.38 196 HIS A N 1
ATOM 1560 C CA . HIS A 1 196 ? 19.755 -1.149 -15.918 1.00 89.38 196 HIS A CA 1
ATOM 1561 C C . HIS A 1 196 ? 18.766 -2.330 -15.902 1.00 89.38 196 HIS A C 1
ATOM 1563 O O . HIS A 1 196 ? 18.207 -2.681 -16.937 1.00 89.38 196 HIS A O 1
ATOM 1569 N N . GLU A 1 197 ? 18.505 -2.933 -14.734 1.00 86.56 197 GLU A N 1
ATOM 1570 C CA . GLU A 1 197 ? 17.549 -4.048 -14.576 1.00 86.56 197 GLU A CA 1
ATOM 1571 C C . GLU A 1 197 ? 16.102 -3.656 -14.943 1.00 86.56 197 GLU A C 1
ATOM 1573 O O . GLU A 1 197 ? 15.283 -4.525 -15.232 1.00 86.56 197 GLU A O 1
ATOM 1578 N N . LEU A 1 198 ? 15.790 -2.357 -14.958 1.00 89.44 198 LEU A N 1
ATOM 1579 C CA . LEU A 1 198 ? 14.478 -1.817 -15.323 1.00 89.44 198 LEU A CA 1
ATOM 1580 C C . LEU A 1 198 ? 14.455 -1.172 -16.716 1.00 89.44 198 LEU A C 1
ATOM 1582 O O . LEU A 1 198 ? 13.524 -0.435 -17.047 1.00 89.44 198 LEU A O 1
ATOM 1586 N N . GLU A 1 199 ? 15.472 -1.421 -17.537 1.00 92.00 199 GLU A N 1
ATOM 1587 C CA . GLU A 1 199 ? 15.468 -0.988 -18.929 1.00 92.00 199 GLU A CA 1
ATOM 1588 C C . GLU A 1 199 ? 14.648 -1.932 -19.810 1.00 92.00 199 GLU A C 1
ATOM 1590 O O . GLU A 1 199 ? 14.793 -3.152 -19.770 1.00 92.00 199 GLU A O 1
ATOM 1595 N N . VAL A 1 200 ? 13.810 -1.346 -20.655 1.00 83.75 200 VAL A N 1
ATOM 1596 C CA . VAL A 1 200 ? 12.955 -2.019 -21.631 1.00 83.75 200 VAL A CA 1
ATOM 1597 C C . VAL A 1 200 ? 13.219 -1.442 -23.017 1.00 83.75 200 VAL A C 1
ATOM 1599 O O . VAL A 1 200 ? 13.544 -0.262 -23.160 1.00 83.75 200 VAL A O 1
ATOM 1602 N N . ALA A 1 201 ? 13.088 -2.268 -24.054 1.00 84.31 201 ALA A N 1
ATOM 1603 C CA . ALA A 1 201 ? 13.224 -1.807 -25.431 1.00 84.31 201 ALA A CA 1
ATOM 1604 C C . ALA A 1 201 ? 12.085 -0.839 -25.802 1.00 84.31 201 ALA A C 1
ATOM 1606 O O . ALA A 1 201 ? 10.921 -1.080 -25.463 1.00 84.31 201 ALA A O 1
ATOM 1607 N N . ASP A 1 202 ? 12.414 0.240 -26.515 1.00 81.25 202 ASP A N 1
ATOM 1608 C CA . ASP A 1 202 ? 11.422 1.160 -27.076 1.00 81.25 202 ASP A CA 1
ATOM 1609 C C . ASP A 1 202 ? 11.077 0.747 -28.526 1.00 81.25 202 ASP A C 1
ATOM 1611 O O . ASP A 1 202 ? 11.988 0.549 -29.336 1.00 81.25 202 ASP A O 1
ATOM 1615 N N . PRO A 1 203 ? 9.788 0.619 -28.901 1.00 72.75 203 PRO A N 1
ATOM 1616 C CA . PRO A 1 203 ? 9.358 0.362 -30.274 1.00 72.75 203 PRO A CA 1
ATOM 1617 C C . PRO A 1 203 ? 9.886 1.354 -31.316 1.00 72.75 203 PRO A C 1
ATOM 1619 O O . PRO A 1 203 ? 9.964 0.979 -32.491 1.00 72.75 203 PRO A O 1
ATOM 1622 N N . GLY A 1 204 ? 10.211 2.587 -30.904 1.00 75.62 204 GLY A N 1
ATOM 1623 C CA . GLY A 1 204 ? 10.821 3.628 -31.739 1.00 75.62 204 GLY A CA 1
ATOM 1624 C C . GLY A 1 204 ? 12.344 3.525 -31.889 1.00 75.62 204 GLY A C 1
ATOM 1625 O O . GLY A 1 204 ? 12.932 4.326 -32.609 1.00 75.62 204 GLY A O 1
ATOM 1626 N N . GLY A 1 205 ? 12.980 2.540 -31.246 1.00 79.19 205 GLY A N 1
ATOM 1627 C CA . GLY A 1 205 ? 14.434 2.400 -31.168 1.00 79.19 205 GLY A CA 1
ATOM 1628 C C . GLY A 1 205 ? 15.001 2.920 -29.844 1.00 79.19 205 GLY A C 1
ATOM 1629 O O . GLY A 1 205 ? 14.458 3.834 -29.230 1.00 79.19 205 GLY A O 1
ATOM 1630 N N . GLY A 1 206 ? 16.103 2.317 -29.393 1.00 87.94 206 GLY A N 1
ATOM 1631 C CA . GLY A 1 206 ? 16.712 2.616 -28.096 1.00 87.94 206 GLY A CA 1
ATOM 1632 C C . GLY A 1 206 ? 16.044 1.885 -26.927 1.00 87.94 206 GLY A C 1
ATOM 1633 O O . GLY A 1 206 ? 15.395 0.846 -27.093 1.00 87.94 206 GLY A O 1
ATOM 1634 N N . LYS A 1 207 ? 16.248 2.414 -25.719 1.00 90.50 207 LYS A N 1
ATOM 1635 C CA . LYS A 1 207 ? 15.715 1.859 -24.472 1.00 90.50 207 LYS A CA 1
ATOM 1636 C C . LYS A 1 207 ? 15.029 2.940 -23.650 1.00 90.50 207 LYS A C 1
ATOM 1638 O O . LYS A 1 207 ? 15.385 4.115 -23.711 1.00 90.50 207 LYS A O 1
ATOM 1643 N N . ARG A 1 208 ? 14.096 2.515 -22.806 1.00 91.31 208 ARG A N 1
ATOM 1644 C CA . ARG A 1 208 ? 13.558 3.325 -21.712 1.00 91.31 208 ARG A CA 1
ATOM 1645 C C . ARG A 1 208 ? 13.793 2.620 -20.394 1.00 91.31 208 ARG A C 1
ATOM 1647 O O . ARG A 1 208 ? 13.724 1.401 -20.341 1.00 91.31 208 ARG A O 1
ATOM 1654 N N . ARG A 1 209 ? 13.999 3.369 -19.321 1.00 94.38 209 ARG A N 1
ATOM 1655 C CA . ARG A 1 209 ? 13.997 2.848 -17.958 1.00 94.38 209 ARG A CA 1
ATOM 1656 C C . ARG A 1 209 ? 12.647 3.123 -17.313 1.00 94.38 209 ARG A C 1
ATOM 1658 O O . ARG A 1 209 ? 12.171 4.262 -17.308 1.00 94.38 209 ARG A O 1
ATOM 1665 N N . VAL A 1 210 ? 12.019 2.069 -16.803 1.00 94.19 210 VAL A N 1
ATOM 1666 C CA . VAL A 1 210 ? 10.711 2.163 -16.153 1.00 94.19 210 VAL A CA 1
ATOM 1667 C C . VAL A 1 210 ? 10.849 2.654 -14.716 1.00 94.19 210 VAL A C 1
ATOM 1669 O O . VAL A 1 210 ? 11.809 2.310 -14.037 1.00 94.19 210 VAL A O 1
ATOM 1672 N N . ASN A 1 211 ? 9.875 3.435 -14.247 1.00 97.62 211 ASN A N 1
ATOM 1673 C CA . ASN A 1 211 ? 9.808 3.896 -12.861 1.00 97.62 211 ASN A CA 1
ATOM 1674 C C . ASN A 1 211 ? 9.072 2.873 -11.981 1.00 97.62 211 ASN A C 1
ATOM 1676 O O . ASN A 1 211 ? 8.588 1.850 -12.474 1.00 97.62 211 ASN A O 1
ATOM 1680 N N . LEU A 1 212 ? 8.964 3.156 -10.681 1.00 97.31 212 LEU A N 1
ATOM 1681 C CA . LEU A 1 212 ? 8.264 2.292 -9.732 1.00 97.31 212 LEU A CA 1
ATOM 1682 C C . LEU A 1 212 ? 6.950 2.922 -9.275 1.00 97.31 212 LEU A C 1
ATOM 1684 O O . LEU A 1 212 ? 6.903 4.072 -8.849 1.00 97.31 212 LEU A O 1
ATOM 1688 N N . HIS A 1 213 ? 5.887 2.136 -9.321 1.00 96.00 213 HIS A N 1
ATOM 1689 C CA . HIS A 1 213 ? 4.606 2.420 -8.696 1.00 96.00 213 HIS A CA 1
ATOM 1690 C C . HIS A 1 213 ? 4.596 1.872 -7.262 1.00 96.00 213 HIS A C 1
ATOM 1692 O O . HIS A 1 213 ? 4.868 0.685 -7.068 1.00 96.00 213 HIS A O 1
ATOM 1698 N N . CYS A 1 214 ? 4.291 2.697 -6.261 1.00 97.88 214 CYS A N 1
ATOM 1699 C CA . CYS A 1 214 ? 4.250 2.263 -4.865 1.00 97.88 214 CYS A CA 1
ATOM 1700 C C . CYS A 1 214 ? 2.918 1.586 -4.539 1.00 97.88 214 CYS A C 1
ATOM 1702 O O . CYS A 1 214 ? 1.869 2.227 -4.559 1.00 97.88 214 CYS A O 1
ATOM 1704 N N . VAL A 1 215 ? 2.963 0.303 -4.186 1.00 97.12 215 VAL A N 1
ATOM 1705 C CA . VAL A 1 215 ? 1.776 -0.484 -3.831 1.00 97.12 215 VAL A CA 1
ATOM 1706 C C . VAL A 1 215 ? 1.886 -0.935 -2.377 1.00 97.12 215 VAL A C 1
ATOM 1708 O O . VAL A 1 215 ? 2.915 -1.486 -1.977 1.00 97.12 215 VAL A O 1
ATOM 1711 N N . LEU A 1 216 ? 0.836 -0.718 -1.585 1.00 97.81 216 LEU A N 1
ATOM 1712 C CA . LEU A 1 216 ? 0.660 -1.347 -0.275 1.00 97.81 216 LEU A CA 1
ATOM 1713 C C . LEU A 1 216 ? -0.415 -2.422 -0.404 1.00 97.81 216 LEU A C 1
ATOM 1715 O O . LEU A 1 216 ? -1.568 -2.126 -0.699 1.00 97.81 216 LEU A O 1
ATOM 1719 N N . LYS A 1 217 ? -0.044 -3.668 -0.132 1.00 97.25 217 LYS A N 1
ATOM 1720 C CA . LYS A 1 217 ? -0.961 -4.803 -0.090 1.00 97.25 217 LYS A CA 1
ATOM 1721 C C . LYS A 1 217 ? -1.228 -5.173 1.364 1.00 97.25 217 LYS A C 1
ATOM 1723 O O . LYS A 1 217 ? -0.332 -5.671 2.050 1.00 97.25 217 LYS A O 1
ATOM 1728 N N . CYS A 1 218 ? -2.459 -4.962 1.820 1.00 97.56 218 CYS A N 1
ATOM 1729 C CA . CYS A 1 218 ? -2.891 -5.317 3.166 1.00 97.56 218 CYS A CA 1
ATOM 1730 C C . CYS A 1 218 ? -3.407 -6.763 3.173 1.00 97.56 218 CYS A C 1
ATOM 1732 O O . CYS A 1 218 ? -4.404 -7.114 2.530 1.00 97.56 218 CYS A O 1
ATOM 1734 N N . VAL A 1 219 ? -2.708 -7.638 3.892 1.00 96.44 219 VAL A N 1
ATOM 1735 C CA . VAL A 1 219 ? -3.041 -9.061 3.982 1.00 96.44 219 VAL A CA 1
ATOM 1736 C C . VAL A 1 219 ? -3.520 -9.367 5.392 1.00 96.44 219 VAL A C 1
ATOM 1738 O O . VAL A 1 219 ? -2.722 -9.479 6.321 1.00 96.44 219 VAL A O 1
ATOM 1741 N N . ILE A 1 220 ? -4.833 -9.545 5.539 1.00 96.94 220 ILE A N 1
ATOM 1742 C CA . ILE A 1 220 ? -5.407 -10.050 6.785 1.00 96.94 220 ILE A CA 1
ATOM 1743 C C . ILE A 1 220 ? -4.969 -11.503 6.945 1.00 96.94 220 ILE A C 1
ATOM 1745 O O . ILE A 1 220 ? -5.198 -12.336 6.067 1.00 96.94 220 ILE A O 1
ATOM 1749 N N . SER A 1 221 ? -4.288 -11.788 8.045 1.00 93.94 221 SER A N 1
ATOM 1750 C CA . SER A 1 221 ? -3.613 -13.058 8.284 1.00 93.94 221 SER A CA 1
ATOM 1751 C C . SER A 1 221 ? -3.825 -13.534 9.715 1.00 93.94 221 SER A C 1
ATOM 1753 O O . SER A 1 221 ? -4.257 -12.785 10.590 1.00 93.94 221 SER A O 1
ATOM 1755 N N . HIS A 1 222 ? -3.532 -14.809 9.952 1.00 93.56 222 HIS A N 1
ATOM 1756 C CA . HIS A 1 222 ? -3.490 -15.353 11.302 1.00 93.56 222 HIS A CA 1
ATOM 1757 C C . HIS A 1 222 ? -2.309 -14.759 12.089 1.00 93.56 222 HIS A C 1
ATOM 1759 O O . HIS A 1 222 ? -1.265 -14.469 11.504 1.00 93.56 222 HIS A O 1
ATOM 1765 N N . SER A 1 223 ? -2.441 -14.632 13.413 1.00 91.75 223 SER A N 1
ATOM 1766 C CA . SER A 1 223 ? -1.436 -13.995 14.284 1.00 91.75 223 SER A CA 1
ATOM 1767 C C . SER A 1 223 ? -0.034 -14.589 14.141 1.00 91.75 223 SER A C 1
ATOM 1769 O O . SER A 1 223 ? 0.931 -13.838 14.086 1.00 91.75 223 SER A O 1
ATOM 1771 N N . GLY A 1 224 ? 0.088 -15.911 13.985 1.00 87.44 224 GLY A N 1
ATOM 1772 C CA . GLY A 1 224 ? 1.383 -16.579 13.784 1.00 87.44 224 GLY A CA 1
ATOM 1773 C C . GLY A 1 224 ? 2.102 -16.251 12.464 1.00 87.44 224 GLY A C 1
ATOM 1774 O O . GLY A 1 224 ? 3.291 -16.530 12.337 1.00 87.44 224 GLY A O 1
ATOM 1775 N N . ALA A 1 225 ? 1.408 -15.667 11.483 1.00 88.38 225 ALA A N 1
ATOM 1776 C CA . ALA A 1 225 ? 1.967 -15.283 10.183 1.00 88.38 225 ALA A CA 1
ATOM 1777 C C . ALA A 1 225 ? 1.982 -13.760 9.953 1.00 88.38 225 ALA A C 1
ATOM 1779 O O . ALA A 1 225 ? 2.455 -13.304 8.906 1.00 88.38 225 ALA A O 1
ATOM 1780 N N . ALA A 1 226 ? 1.447 -12.988 10.899 1.00 91.56 226 ALA A N 1
ATOM 1781 C CA . ALA A 1 226 ? 1.351 -11.542 10.810 1.00 91.56 226 ALA A CA 1
ATOM 1782 C C . ALA A 1 226 ? 2.653 -10.863 11.252 1.00 91.56 226 ALA A C 1
ATOM 1784 O O . ALA A 1 226 ? 3.367 -11.358 12.122 1.00 91.56 226 ALA A O 1
ATOM 1785 N N . HIS A 1 227 ? 2.947 -9.701 10.672 1.00 90.62 227 HIS A N 1
ATOM 1786 C CA . HIS A 1 227 ? 4.014 -8.820 11.154 1.00 90.62 227 HIS A CA 1
ATOM 1787 C C . HIS A 1 227 ? 3.540 -7.954 12.327 1.00 90.62 227 HIS A C 1
ATOM 1789 O O . HIS A 1 227 ? 4.341 -7.556 13.164 1.00 90.62 227 HIS A O 1
ATOM 1795 N N . GLN A 1 228 ? 2.240 -7.655 12.371 1.00 93.31 228 GLN A N 1
ATOM 1796 C CA . GLN A 1 228 ? 1.602 -6.829 13.394 1.00 93.31 228 GLN A CA 1
ATOM 1797 C C . GLN A 1 228 ? 0.309 -7.494 13.865 1.00 93.31 228 GLN A C 1
ATOM 1799 O O . GLN A 1 228 ? -0.432 -8.073 13.065 1.00 93.31 228 GLN A O 1
ATOM 1804 N N . ILE A 1 229 ? 0.025 -7.374 15.158 1.00 96.75 229 ILE A N 1
ATOM 1805 C CA . ILE A 1 229 ? -1.250 -7.776 15.753 1.00 96.75 229 ILE A CA 1
ATOM 1806 C C . ILE A 1 229 ? -1.947 -6.505 16.218 1.00 96.75 229 ILE A C 1
ATOM 1808 O O . ILE A 1 229 ? -1.406 -5.779 17.049 1.00 96.75 229 ILE A O 1
ATOM 1812 N N . ILE A 1 230 ? -3.147 -6.267 15.700 1.00 98.00 230 ILE A N 1
ATOM 1813 C CA . ILE A 1 230 ? -3.988 -5.140 16.088 1.00 98.00 230 ILE A CA 1
ATOM 1814 C C . ILE A 1 230 ? -5.226 -5.696 16.770 1.00 98.00 230 ILE A C 1
ATOM 1816 O O . ILE A 1 230 ? -5.987 -6.489 16.205 1.00 98.00 230 ILE A O 1
ATOM 1820 N N . ARG A 1 231 ? -5.415 -5.287 18.016 1.00 97.94 231 ARG A N 1
ATOM 1821 C CA . ARG A 1 231 ? -6.602 -5.587 18.800 1.00 97.94 231 ARG A CA 1
ATOM 1822 C C . ARG A 1 231 ? -7.682 -4.585 18.433 1.00 97.94 231 ARG A C 1
ATOM 1824 O O . ARG A 1 231 ? -7.397 -3.402 18.303 1.00 97.94 231 ARG A O 1
ATOM 1831 N N . VAL A 1 232 ? -8.912 -5.052 18.267 1.00 98.06 232 VAL A N 1
ATOM 1832 C CA . VAL A 1 232 ? -10.011 -4.191 17.829 1.00 98.06 232 VAL A CA 1
ATOM 1833 C C . VAL A 1 232 ? -11.189 -4.317 18.773 1.00 98.06 232 VAL A C 1
ATOM 1835 O O . VAL A 1 232 ? -11.765 -5.392 18.974 1.00 98.06 232 VAL A O 1
ATOM 1838 N N . VAL A 1 233 ? -11.554 -3.190 19.353 1.00 96.75 233 VAL A N 1
ATOM 1839 C CA . VAL A 1 233 ? -12.599 -3.056 20.352 1.00 96.75 233 VAL A CA 1
ATOM 1840 C C . VAL A 1 233 ? -13.871 -2.556 19.681 1.00 96.75 233 VAL A C 1
ATOM 1842 O O . VAL A 1 233 ? -13.838 -1.799 18.718 1.00 96.75 233 VAL A O 1
ATOM 1845 N N . LYS A 1 234 ? -15.026 -2.990 20.185 1.00 95.56 234 LYS A N 1
ATOM 1846 C CA . LYS A 1 234 ? -16.317 -2.382 19.853 1.00 95.56 234 LYS A CA 1
ATOM 1847 C C . LYS A 1 234 ? -16.772 -1.552 21.046 1.00 95.56 234 LYS A C 1
ATOM 1849 O O . LYS A 1 234 ? -17.681 -1.963 21.784 1.00 95.56 234 LYS A O 1
ATOM 1854 N N . ALA A 1 235 ? -16.096 -0.425 21.267 1.00 92.50 235 ALA A N 1
ATOM 1855 C CA . ALA A 1 235 ? -16.355 0.430 22.409 1.00 92.50 235 ALA A CA 1
ATOM 1856 C C . ALA A 1 235 ? -17.744 1.065 22.272 1.00 92.50 235 ALA A C 1
ATOM 1858 O O . ALA A 1 235 ? -18.273 1.339 21.181 1.00 92.50 235 ALA A O 1
ATOM 1859 N N . LYS A 1 236 ? -18.391 1.249 23.415 1.00 87.94 236 LYS A N 1
ATOM 1860 C CA . LYS A 1 236 ? -19.549 2.121 23.544 1.00 87.94 236 LYS A CA 1
ATOM 1861 C C . LYS A 1 236 ? -19.005 3.474 23.967 1.00 87.94 236 LYS A C 1
ATOM 1863 O O . LYS A 1 236 ? -18.285 3.547 24.959 1.00 87.94 236 LYS A O 1
ATOM 1868 N N . LEU A 1 237 ? -19.342 4.511 23.204 1.00 73.38 237 LEU A N 1
ATOM 1869 C CA . LEU A 1 237 ? -18.985 5.875 23.568 1.00 73.38 237 LEU A CA 1
ATOM 1870 C C . LEU A 1 237 ? -19.525 6.150 24.984 1.00 73.38 237 LEU A C 1
ATOM 1872 O O . LEU A 1 237 ? -20.711 5.898 25.230 1.00 73.38 237 LEU A O 1
ATOM 1876 N N . PRO A 1 238 ? -18.678 6.575 25.932 1.00 65.31 238 PRO A N 1
ATOM 1877 C CA . PRO A 1 238 ? -19.129 7.010 27.237 1.00 65.31 238 PRO A CA 1
ATOM 1878 C C . PRO A 1 238 ? -19.852 8.352 27.087 1.00 65.31 238 PRO A C 1
ATOM 1880 O O . PRO A 1 238 ? -19.793 9.010 26.051 1.00 65.31 238 PRO A O 1
ATOM 1883 N N . SER A 1 239 ? -20.503 8.794 28.158 1.00 58.94 239 SER A N 1
ATOM 1884 C CA . SER A 1 239 ? -21.018 10.162 28.252 1.00 58.94 239 SER A CA 1
ATOM 1885 C C . SER A 1 239 ? -19.906 11.225 28.251 1.00 58.94 239 SER A C 1
ATOM 1887 O O . SER A 1 239 ? -20.214 12.403 28.100 1.00 58.94 239 SER A O 1
ATOM 1889 N N . VAL A 1 240 ? -18.633 10.833 28.421 1.00 60.81 240 VAL A N 1
ATOM 1890 C CA . VAL A 1 240 ? -17.485 11.745 28.525 1.00 60.81 240 VAL A CA 1
ATOM 1891 C C . VAL A 1 240 ? -16.268 11.163 27.786 1.00 60.81 240 VAL A C 1
ATOM 1893 O O . VAL A 1 240 ? -15.623 10.252 28.296 1.00 60.81 240 VAL A O 1
ATOM 1896 N N . GLY A 1 241 ? -15.948 11.692 26.600 1.00 71.81 241 GLY A N 1
ATOM 1897 C CA . GLY A 1 241 ? -14.703 11.405 25.866 1.00 71.81 241 GLY A CA 1
ATOM 1898 C C . GLY A 1 241 ? -14.804 10.404 24.703 1.00 71.81 241 GLY A C 1
ATOM 1899 O O . GLY A 1 241 ? -15.756 9.632 24.592 1.00 71.81 241 GLY A O 1
ATOM 1900 N N . ALA A 1 242 ? -13.799 10.439 23.822 1.00 83.06 242 ALA A N 1
ATOM 1901 C CA . ALA A 1 242 ? -13.609 9.497 22.715 1.00 83.06 242 ALA A CA 1
ATOM 1902 C C . ALA A 1 242 ? -12.638 8.375 23.123 1.00 83.06 242 ALA A C 1
ATOM 1904 O O . ALA A 1 242 ? -11.759 8.604 23.950 1.00 83.06 242 ALA A O 1
ATOM 1905 N N . PHE A 1 243 ? -12.795 7.181 22.546 1.00 89.56 243 PHE A N 1
ATOM 1906 C CA . PHE A 1 243 ? -11.870 6.065 22.768 1.00 89.56 243 PHE A CA 1
ATOM 1907 C C . PHE A 1 243 ? -10.495 6.404 22.178 1.00 89.56 243 PHE A C 1
ATOM 1909 O O . PHE A 1 243 ? -10.425 6.839 21.027 1.00 89.56 243 PHE A O 1
ATOM 1916 N N . ARG A 1 244 ? -9.420 6.236 22.957 1.00 90.69 244 ARG A N 1
ATOM 1917 C CA . ARG A 1 244 ? -8.052 6.483 22.487 1.00 90.69 244 ARG A CA 1
ATOM 1918 C C . ARG A 1 244 ? -7.438 5.222 21.890 1.00 90.69 244 ARG A C 1
ATOM 1920 O O . ARG A 1 244 ? -7.230 4.218 22.572 1.00 90.69 244 ARG A O 1
ATOM 1927 N N . SER A 1 245 ? -7.187 5.298 20.593 1.00 93.69 245 SER A N 1
ATOM 1928 C CA . SER A 1 245 ? -6.596 4.226 19.805 1.00 93.69 245 SER A CA 1
ATOM 1929 C C . SER A 1 245 ? -5.109 4.461 19.574 1.00 93.69 245 SER A C 1
ATOM 1931 O O . SER A 1 245 ? -4.633 5.591 19.642 1.00 93.69 245 SER A O 1
ATOM 1933 N N . ASP A 1 246 ? -4.396 3.379 19.277 1.00 94.50 246 ASP A N 1
ATOM 1934 C CA . ASP A 1 246 ? -2.988 3.380 18.894 1.00 94.50 246 ASP A CA 1
ATOM 1935 C C . ASP A 1 246 ? -2.713 2.332 17.795 1.00 94.50 246 ASP A C 1
ATOM 1937 O O . ASP A 1 246 ? -3.583 1.553 17.391 1.00 94.50 246 ASP A O 1
ATOM 1941 N N . SER A 1 247 ? -1.465 2.269 17.331 1.00 94.31 247 SER A N 1
ATOM 1942 C CA . SER A 1 247 ? -0.991 1.323 16.307 1.00 94.31 247 SER A CA 1
ATOM 1943 C C . SER A 1 247 ? -1.291 -0.167 16.556 1.00 94.31 247 SER A C 1
ATOM 1945 O O . SER A 1 247 ? -1.175 -0.965 15.619 1.00 94.31 247 SER A O 1
ATOM 1947 N N . ARG A 1 248 ? -1.670 -0.560 17.779 1.00 96.25 248 ARG A N 1
ATOM 1948 C CA . ARG A 1 248 ? -1.969 -1.931 18.227 1.00 96.25 248 ARG A CA 1
ATOM 1949 C C . ARG A 1 248 ? -3.373 -2.094 18.816 1.00 96.25 248 ARG A C 1
ATOM 1951 O O . ARG A 1 248 ? -3.777 -3.239 19.057 1.00 96.25 248 ARG A O 1
ATOM 1958 N N . LEU A 1 249 ? -4.117 -1.015 19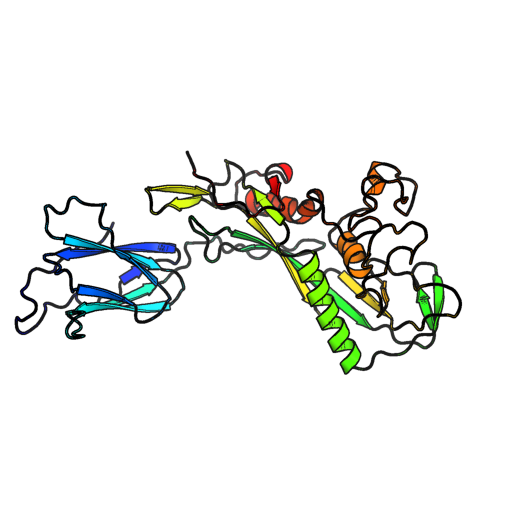.034 1.00 96.81 249 LEU A N 1
ATOM 1959 C CA . LEU A 1 249 ? -5.458 -1.015 19.604 1.00 96.81 249 LEU A CA 1
ATOM 1960 C C . LEU A 1 249 ? -6.353 -0.031 18.849 1.00 96.81 249 LEU A C 1
ATOM 1962 O O . LEU A 1 249 ? -6.176 1.172 18.964 1.00 96.81 249 LEU A O 1
ATOM 1966 N N . LEU A 1 250 ? -7.345 -0.548 18.128 1.00 97.56 250 LEU A N 1
ATOM 1967 C CA . LEU A 1 250 ? -8.338 0.258 17.414 1.00 97.56 250 LEU A CA 1
ATOM 1968 C C . LEU A 1 250 ? -9.742 0.074 18.006 1.00 97.56 250 LEU A C 1
ATOM 1970 O O . LEU A 1 250 ? -10.054 -0.963 18.597 1.00 97.56 250 LEU A O 1
ATOM 1974 N N . ASP A 1 251 ? -10.616 1.043 17.772 1.00 95.94 251 ASP A N 1
ATOM 1975 C CA . ASP A 1 251 ? -12.058 0.981 17.986 1.00 95.94 251 ASP A CA 1
ATOM 1976 C C . ASP A 1 251 ? -12.820 0.800 16.663 1.00 95.94 251 ASP A C 1
ATOM 1978 O O . ASP A 1 251 ? -12.350 1.100 15.562 1.00 95.94 251 ASP A O 1
ATOM 1982 N N . LYS A 1 252 ? -14.068 0.335 16.771 1.00 95.38 252 LYS A N 1
ATOM 1983 C CA . LYS A 1 252 ? -15.001 0.200 15.650 1.00 95.38 252 LYS A CA 1
ATOM 1984 C C . LYS A 1 252 ? -15.139 1.496 14.837 1.00 95.38 252 LYS A C 1
ATOM 1986 O O . LYS A 1 252 ? -15.403 1.405 13.638 1.00 95.38 252 LYS A O 1
ATOM 1991 N N . ASN A 1 253 ? -15.016 2.663 15.478 1.00 94.25 253 ASN A N 1
ATOM 1992 C CA . ASN A 1 253 ? -15.238 3.963 14.853 1.00 94.25 253 ASN A CA 1
ATOM 1993 C C . ASN A 1 253 ? -13.992 4.527 14.157 1.00 94.25 253 ASN A C 1
ATOM 1995 O O . ASN A 1 253 ? -14.143 5.470 13.391 1.00 94.25 253 ASN A O 1
ATOM 1999 N N . ASP A 1 254 ? -12.807 3.932 14.323 1.00 95.81 254 ASP A N 1
ATOM 2000 C CA . ASP A 1 254 ? -11.554 4.471 13.759 1.00 95.81 254 ASP A CA 1
ATOM 2001 C C . ASP A 1 254 ? -11.466 4.403 12.232 1.00 95.81 254 ASP A C 1
ATOM 2003 O O . ASP A 1 254 ? -10.555 4.969 11.625 1.00 95.81 254 ASP A O 1
ATOM 2007 N N . LEU A 1 255 ? -12.395 3.683 11.597 1.00 97.12 255 LEU A N 1
ATOM 2008 C CA . LEU A 1 255 ? -12.535 3.665 10.141 1.00 97.12 255 LEU A CA 1
ATOM 2009 C C . LEU A 1 255 ? -13.301 4.881 9.609 1.00 97.12 255 LEU A C 1
ATOM 2011 O O . LEU A 1 255 ? -13.348 5.082 8.394 1.00 97.12 255 LEU A O 1
ATOM 2015 N N . ASN A 1 256 ? -13.949 5.643 10.489 1.00 95.19 256 ASN A N 1
ATOM 2016 C CA . ASN A 1 256 ? -14.707 6.821 10.107 1.00 95.19 256 ASN A CA 1
ATOM 2017 C C . ASN A 1 256 ? -13.771 8.009 9.876 1.00 95.19 256 ASN A C 1
ATOM 2019 O O . ASN A 1 256 ? -12.625 8.045 10.319 1.00 95.19 256 ASN A O 1
ATOM 2023 N N . ILE A 1 257 ? -14.290 8.997 9.154 1.00 94.25 257 ILE A N 1
ATOM 2024 C CA . ILE A 1 257 ? -13.637 10.291 9.033 1.00 94.25 257 ILE A CA 1
ATOM 2025 C C . ILE A 1 257 ? -14.163 11.162 10.168 1.00 94.25 257 ILE A C 1
ATOM 2027 O O . ILE A 1 257 ? -15.341 11.525 10.170 1.00 94.25 257 ILE A O 1
ATOM 2031 N N . ASP A 1 258 ? -13.287 11.507 11.100 1.00 89.94 258 ASP A N 1
ATOM 2032 C CA . ASP A 1 258 ? -13.577 12.467 12.149 1.00 89.94 258 ASP A CA 1
ATOM 2033 C C . ASP A 1 258 ? -13.700 13.861 11.525 1.00 89.94 258 ASP A C 1
ATOM 2035 O O . ASP A 1 258 ? -12.778 14.310 10.822 1.00 89.94 258 ASP A O 1
ATOM 2039 N N . PRO A 1 259 ? -14.821 14.571 11.739 1.00 88.44 259 PRO A N 1
ATOM 2040 C CA . PRO A 1 259 ? -14.969 15.936 11.263 1.00 88.44 259 PRO A CA 1
ATOM 2041 C C . PRO A 1 259 ? -13.981 16.872 11.967 1.00 88.44 259 PRO A C 1
ATOM 2043 O O . PRO A 1 259 ? -13.493 16.595 13.062 1.00 88.44 259 PRO A O 1
ATOM 2046 N N . VAL A 1 260 ? -13.715 18.017 11.336 1.00 87.00 260 VAL A N 1
ATOM 2047 C CA . VAL A 1 260 ? -12.897 19.092 11.918 1.00 87.00 260 VAL A CA 1
ATOM 2048 C C . VAL A 1 260 ? -13.424 19.455 13.310 1.00 87.00 260 VAL A C 1
ATOM 2050 O O . VAL A 1 260 ? -14.632 19.599 13.493 1.00 87.00 260 VAL A O 1
ATOM 2053 N N . GLY A 1 261 ? -12.517 19.622 14.274 1.00 80.81 261 GLY A N 1
ATOM 2054 C CA . GLY A 1 261 ? -12.864 19.966 15.652 1.00 80.81 261 GLY A CA 1
ATOM 2055 C C . GLY A 1 261 ? -13.320 18.797 16.531 1.00 80.81 261 GLY A C 1
ATOM 2056 O O . GLY A 1 261 ? -13.686 19.042 17.678 1.00 80.81 261 GLY A O 1
ATOM 2057 N N . THR A 1 262 ? -13.272 17.543 16.052 1.00 80.31 262 THR A N 1
ATOM 2058 C CA . THR A 1 262 ? -13.477 16.367 16.929 1.00 80.31 262 THR A CA 1
ATOM 2059 C C . THR A 1 262 ? -12.423 16.334 18.037 1.00 80.31 262 THR A C 1
ATOM 2061 O O . THR A 1 262 ? -12.735 16.044 19.191 1.00 80.31 262 THR A O 1
ATOM 2064 N N . TYR A 1 263 ? -11.192 16.731 17.706 1.00 73.94 263 TYR A N 1
ATOM 2065 C CA . TYR A 1 263 ? -10.129 17.023 18.665 1.00 73.94 263 TYR A CA 1
ATOM 2066 C C . TYR A 1 263 ? -9.760 18.511 18.627 1.00 73.94 263 TYR A C 1
ATOM 2068 O O . TYR A 1 263 ? -9.832 19.147 17.576 1.00 73.94 263 TYR A O 1
ATOM 2076 N N . ALA A 1 264 ? -9.327 19.068 19.764 1.00 70.81 264 ALA A N 1
ATOM 2077 C CA . ALA A 1 264 ? -9.047 20.504 19.909 1.00 70.81 264 ALA A CA 1
ATOM 2078 C C . ALA A 1 264 ? -8.019 21.048 18.892 1.00 70.81 264 ALA A C 1
ATOM 2080 O O . ALA A 1 264 ? -8.094 22.208 18.499 1.00 70.81 264 ALA A O 1
ATOM 2081 N N . GLU A 1 265 ? -7.085 20.208 18.437 1.00 73.75 265 GLU A N 1
ATOM 2082 C CA . GLU A 1 265 ? -6.004 20.575 17.508 1.00 73.75 265 GLU A CA 1
ATOM 2083 C C . GLU A 1 265 ? -6.270 20.128 16.057 1.00 73.75 265 GLU A C 1
ATOM 2085 O O . GLU A 1 265 ? -5.428 20.292 15.170 1.00 73.75 265 GLU A O 1
ATOM 2090 N N . GLN A 1 266 ? -7.445 19.553 15.794 1.00 79.94 266 GLN A N 1
ATOM 2091 C CA . GLN A 1 266 ? -7.799 19.001 14.495 1.00 79.94 266 GLN A CA 1
ATOM 2092 C C . GLN A 1 266 ? -8.392 20.076 13.582 1.00 79.94 266 GLN A C 1
ATOM 2094 O O . GLN A 1 266 ? -9.564 20.440 13.690 1.00 79.94 266 GLN A O 1
ATOM 2099 N N . THR A 1 267 ? -7.598 20.534 12.617 1.00 82.00 267 THR A N 1
ATOM 2100 C CA . THR A 1 267 ? -8.003 21.558 11.636 1.00 82.00 267 THR A CA 1
ATOM 2101 C C . THR A 1 267 ? -8.482 20.971 10.304 1.00 82.00 267 THR A C 1
ATOM 2103 O O . THR A 1 267 ? -8.954 21.705 9.430 1.00 82.00 267 THR A O 1
ATOM 2106 N N . LYS A 1 268 ? -8.373 19.648 10.125 1.00 88.12 268 LYS A N 1
ATOM 2107 C CA . LYS A 1 268 ? -8.723 18.914 8.900 1.00 88.12 268 LYS A CA 1
ATOM 2108 C C . LYS A 1 268 ? -9.459 17.611 9.229 1.00 88.12 268 LYS A C 1
ATOM 2110 O O . LYS A 1 268 ? -9.316 17.103 10.334 1.00 88.12 268 LYS A O 1
ATOM 2115 N N . PRO A 1 269 ? -10.238 17.044 8.292 1.00 91.06 269 PRO A N 1
ATOM 2116 C CA . PRO A 1 269 ? -10.780 15.703 8.471 1.00 91.06 269 PRO A CA 1
ATOM 2117 C C . PRO A 1 269 ? -9.657 14.693 8.728 1.00 91.06 269 PRO A C 1
ATOM 2119 O O . PRO A 1 269 ? -8.621 14.748 8.058 1.00 91.06 269 PRO A O 1
ATOM 2122 N N . PHE A 1 270 ? -9.877 13.794 9.683 1.00 92.31 270 PHE A N 1
ATOM 2123 C CA . PHE A 1 270 ? -8.875 12.850 10.177 1.00 92.31 270 PHE A CA 1
ATOM 2124 C C . PHE A 1 270 ? -9.440 11.434 10.193 1.00 92.31 270 PHE A C 1
ATOM 2126 O O . PHE A 1 270 ? -10.643 11.241 10.338 1.00 92.31 270 PHE A O 1
ATOM 2133 N N . THR A 1 271 ? -8.589 10.434 10.001 1.00 96.00 271 THR A N 1
ATOM 2134 C CA . THR A 1 271 ? -8.985 9.030 10.087 1.00 96.00 271 THR A CA 1
ATOM 2135 C C . THR A 1 271 ? -7.946 8.274 10.894 1.00 96.00 271 THR A C 1
ATOM 2137 O O . THR A 1 271 ? -6.886 7.918 10.374 1.00 96.00 271 THR A O 1
ATOM 2140 N N . THR A 1 272 ? -8.283 7.996 12.151 1.00 95.31 272 THR A N 1
ATOM 2141 C CA . THR A 1 272 ? -7.401 7.365 13.141 1.00 95.31 272 THR A CA 1
ATOM 2142 C C . THR A 1 272 ? -6.745 6.099 12.610 1.00 95.31 272 THR A C 1
ATOM 2144 O O . THR A 1 272 ? -5.524 5.992 12.620 1.00 95.31 272 THR A O 1
ATOM 2147 N N . ALA A 1 273 ? -7.507 5.173 12.016 1.00 97.31 273 ALA A N 1
ATOM 2148 C CA . ALA A 1 273 ? -6.920 3.938 11.497 1.00 97.31 273 ALA A CA 1
ATOM 2149 C C . ALA A 1 273 ? -5.827 4.192 10.440 1.00 97.31 273 ALA A C 1
ATOM 2151 O O . ALA A 1 273 ? -4.829 3.479 10.402 1.00 97.31 273 ALA A O 1
ATOM 2152 N N . VAL A 1 274 ? -5.977 5.210 9.585 1.00 97.75 274 VAL A N 1
ATOM 2153 C CA . VAL A 1 274 ? -4.980 5.531 8.550 1.00 97.75 274 VAL A CA 1
ATOM 2154 C C . VAL A 1 274 ? -3.694 6.065 9.186 1.00 97.75 274 VAL A C 1
ATOM 2156 O O . VAL A 1 274 ? -2.614 5.624 8.784 1.00 97.75 274 VAL A O 1
ATOM 2159 N N . HIS A 1 275 ? -3.812 6.942 10.187 1.00 96.19 275 HIS A N 1
ATOM 2160 C CA . HIS A 1 275 ? -2.695 7.475 10.976 1.00 96.19 275 HIS A CA 1
ATOM 2161 C C . HIS A 1 275 ? -1.934 6.367 11.711 1.00 96.19 275 HIS A C 1
ATOM 2163 O O . HIS A 1 275 ? -0.725 6.209 11.537 1.00 96.19 275 HIS A O 1
ATOM 2169 N N . GLU A 1 276 ? -2.657 5.522 12.447 1.00 95.88 276 GLU A N 1
ATOM 2170 C CA . GLU A 1 276 ? -2.074 4.432 13.230 1.00 95.88 276 GLU A CA 1
ATOM 2171 C C . GLU A 1 276 ? -1.374 3.387 12.353 1.00 95.88 276 GLU A C 1
ATOM 2173 O O . GLU A 1 276 ? -0.345 2.806 12.722 1.00 95.88 276 GLU A O 1
ATOM 2178 N N . ILE A 1 277 ? -1.876 3.151 11.136 1.00 96.31 277 ILE A N 1
ATOM 2179 C CA . ILE A 1 277 ? -1.162 2.303 10.177 1.00 96.31 277 ILE A CA 1
ATOM 2180 C C . ILE A 1 277 ? 0.084 3.003 9.632 1.00 96.31 277 ILE A C 1
ATOM 2182 O O . ILE A 1 277 ? 1.078 2.331 9.362 1.00 96.31 277 ILE A O 1
ATOM 2186 N N . GLY A 1 278 ? 0.105 4.330 9.560 1.00 95.75 278 GLY A N 1
ATOM 2187 C CA . GLY A 1 278 ? 1.324 5.078 9.280 1.00 95.75 278 GLY A CA 1
ATOM 2188 C C . GLY A 1 278 ? 2.453 4.767 10.273 1.00 95.75 278 GLY A C 1
ATOM 2189 O O . GLY A 1 278 ? 3.580 4.484 9.854 1.00 95.75 278 GLY A O 1
ATOM 2190 N N . HIS A 1 279 ? 2.153 4.672 11.571 1.00 94.12 279 HIS A N 1
ATOM 2191 C CA . HIS A 1 279 ? 3.126 4.201 12.565 1.00 94.12 279 HIS A CA 1
ATOM 2192 C C . HIS A 1 279 ? 3.605 2.775 12.297 1.00 94.12 279 HIS A C 1
ATOM 2194 O O . HIS A 1 279 ? 4.804 2.492 12.357 1.00 94.12 279 HIS A O 1
ATOM 2200 N N . ASN A 1 280 ? 2.695 1.882 11.908 1.00 93.44 280 ASN A N 1
ATOM 2201 C CA . ASN A 1 280 ? 3.043 0.517 11.512 1.00 93.44 280 ASN A CA 1
ATOM 2202 C C . ASN A 1 280 ? 3.908 0.453 10.240 1.00 93.44 280 ASN A C 1
ATOM 2204 O O . ASN A 1 280 ? 4.652 -0.508 10.061 1.00 93.44 280 ASN A O 1
ATOM 2208 N N . LEU A 1 281 ? 3.858 1.465 9.372 1.00 92.81 281 LEU A N 1
ATOM 2209 C CA . LEU A 1 281 ? 4.753 1.611 8.218 1.00 92.81 281 LEU A CA 1
ATOM 2210 C C . LEU A 1 281 ? 6.104 2.252 8.587 1.00 92.81 281 LEU A C 1
ATOM 2212 O O . LEU A 1 281 ? 6.991 2.348 7.736 1.00 92.81 281 LEU A O 1
ATOM 2216 N N . GLY A 1 282 ? 6.295 2.625 9.856 1.00 90.44 282 GLY A N 1
ATOM 2217 C CA . GLY A 1 282 ? 7.535 3.181 10.393 1.00 90.44 282 GLY A CA 1
ATOM 2218 C C . GLY A 1 282 ? 7.598 4.706 10.379 1.00 90.44 282 GLY A C 1
ATOM 2219 O O . GLY A 1 282 ? 8.700 5.254 10.440 1.00 90.44 282 GLY A O 1
ATOM 2220 N N . PHE A 1 283 ? 6.457 5.390 10.269 1.00 91.75 283 PHE A N 1
ATOM 2221 C CA . PHE A 1 283 ? 6.407 6.844 10.378 1.00 91.75 283 PHE A CA 1
ATOM 2222 C C . PHE A 1 283 ? 6.285 7.300 11.827 1.00 91.75 283 PHE A C 1
ATOM 2224 O O . PHE A 1 283 ? 5.621 6.678 12.655 1.00 91.75 283 PHE A O 1
ATOM 2231 N N . THR A 1 284 ? 6.913 8.430 12.112 1.00 90.31 284 THR A N 1
ATOM 2232 C CA . THR A 1 284 ? 6.706 9.198 13.333 1.00 90.31 284 THR A CA 1
ATOM 2233 C C . THR A 1 284 ? 5.741 10.350 13.077 1.00 90.31 284 THR A C 1
ATOM 2235 O O . THR A 1 284 ? 5.425 10.644 11.922 1.00 90.31 284 THR A O 1
ATOM 2238 N N . HIS A 1 285 ? 5.279 11.017 14.138 1.00 90.06 285 HIS A N 1
ATOM 2239 C CA . HIS A 1 285 ? 4.462 12.215 13.970 1.00 90.06 285 HIS A CA 1
ATOM 2240 C C . HIS A 1 285 ? 5.212 13.309 13.201 1.00 90.06 285 HIS A C 1
ATOM 2242 O O . HIS A 1 285 ? 6.406 13.536 13.419 1.00 90.06 285 HIS A O 1
ATOM 2248 N N . ALA A 1 286 ? 4.477 14.028 12.355 1.00 87.06 286 ALA A N 1
ATOM 2249 C CA . ALA A 1 286 ? 4.960 15.111 11.497 1.00 87.06 286 ALA A CA 1
ATOM 2250 C C . ALA A 1 286 ? 5.820 16.144 12.240 1.00 87.06 286 ALA A C 1
ATOM 2252 O O . ALA A 1 286 ? 6.859 16.598 11.762 1.00 87.06 286 ALA A O 1
ATOM 2253 N N . CYS A 1 287 ? 5.348 16.493 13.429 1.00 82.69 287 CYS A N 1
ATOM 2254 C CA . CYS A 1 287 ? 5.880 17.516 14.305 1.00 82.69 287 CYS A CA 1
ATOM 2255 C C . CYS A 1 287 ? 7.071 17.039 15.135 1.00 82.69 287 CYS A C 1
ATOM 2257 O O . CYS A 1 287 ? 7.717 17.859 15.764 1.00 82.69 287 CYS A O 1
ATOM 2259 N N . GLN A 1 288 ? 7.438 15.752 15.152 1.00 81.69 288 GLN A N 1
ATOM 2260 C CA . GLN A 1 288 ? 8.626 15.340 15.916 1.00 81.69 288 GLN A CA 1
ATOM 2261 C C . GLN A 1 288 ? 9.917 15.984 15.394 1.00 81.69 288 GLN A C 1
ATOM 2263 O O . GLN A 1 288 ? 10.881 16.116 16.141 1.00 81.69 288 GLN A O 1
ATOM 2268 N N . ALA A 1 289 ? 9.933 16.418 14.131 1.00 71.06 289 ALA A N 1
ATOM 2269 C CA . ALA A 1 289 ? 11.044 17.175 13.567 1.00 71.06 289 ALA A CA 1
ATOM 2270 C C . ALA A 1 289 ? 11.125 18.624 14.092 1.00 71.06 289 ALA A C 1
ATOM 2272 O O . ALA A 1 289 ? 12.209 19.202 14.103 1.00 71.06 289 ALA A O 1
ATOM 2273 N N . THR A 1 290 ? 10.000 19.214 14.505 1.00 70.81 290 THR A N 1
ATOM 2274 C CA . THR A 1 290 ? 9.865 20.633 14.891 1.00 70.81 290 THR A CA 1
ATOM 2275 C C . THR A 1 290 ? 9.685 20.813 16.401 1.00 70.81 290 THR A C 1
ATOM 2277 O O . THR A 1 290 ? 10.250 21.733 16.986 1.00 70.81 290 THR A O 1
ATOM 2280 N N . THR A 1 291 ? 8.957 19.908 17.051 1.00 69.62 291 THR A N 1
ATOM 2281 C CA . THR A 1 291 ? 8.659 19.866 18.488 1.00 69.62 291 THR A CA 1
ATOM 2282 C C . THR A 1 291 ? 8.784 18.430 19.034 1.00 69.62 291 THR A C 1
ATOM 2284 O O . THR A 1 291 ? 7.780 17.753 19.251 1.00 69.62 291 THR A O 1
ATOM 2287 N N . PRO A 1 292 ? 10.008 17.945 19.325 1.00 68.38 292 PRO A N 1
ATOM 2288 C CA . PRO A 1 292 ? 10.254 16.557 19.747 1.00 68.38 292 PRO A CA 1
ATOM 2289 C C . PRO A 1 292 ? 9.597 16.157 21.080 1.00 68.38 292 PRO A C 1
ATOM 2291 O O . PRO A 1 292 ? 9.469 14.972 21.372 1.00 68.38 292 PRO A O 1
ATOM 2294 N N . ALA A 1 293 ? 9.224 17.139 21.907 1.00 64.75 293 ALA A N 1
ATOM 2295 C CA . ALA A 1 293 ? 8.694 16.929 23.253 1.00 64.75 293 ALA A CA 1
ATOM 2296 C C . ALA A 1 293 ? 7.160 16.813 23.312 1.00 64.75 293 ALA A C 1
ATOM 2298 O O . ALA A 1 293 ? 6.628 16.499 24.377 1.00 64.75 293 ALA A O 1
ATOM 2299 N N . THR A 1 294 ? 6.439 17.076 22.215 1.00 61.72 294 THR A N 1
ATOM 2300 C CA . THR A 1 294 ? 4.975 16.980 22.206 1.00 61.72 294 THR A CA 1
ATOM 2301 C C . THR A 1 294 ? 4.534 15.633 21.633 1.00 61.72 294 THR A C 1
ATOM 2303 O O . THR A 1 294 ? 4.950 15.266 20.532 1.00 61.72 294 THR A O 1
ATOM 2306 N N . PRO A 1 295 ? 3.672 14.879 22.340 1.00 64.50 295 PRO A N 1
ATOM 2307 C CA . PRO A 1 295 ? 3.135 13.631 21.808 1.00 64.50 295 PRO A CA 1
ATOM 2308 C C . PRO A 1 295 ? 2.190 13.867 20.625 1.00 64.50 295 PRO A C 1
ATOM 2310 O O . PRO A 1 295 ? 1.932 12.928 19.889 1.00 64.50 295 PRO A O 1
ATOM 2313 N N . TYR A 1 296 ? 1.727 15.100 20.398 1.00 71.00 296 TYR A N 1
ATOM 2314 C CA . TYR A 1 296 ? 0.808 15.468 19.320 1.00 71.00 296 TYR A CA 1
ATOM 2315 C C . TYR A 1 296 ? 1.326 16.666 18.525 1.00 71.00 296 TYR A C 1
ATOM 2317 O O . TYR A 1 296 ? 2.161 17.442 19.006 1.00 71.00 296 TYR A O 1
ATOM 2325 N N . CYS A 1 297 ? 0.822 16.806 17.299 1.00 75.00 297 CYS A N 1
ATOM 2326 C CA . CYS A 1 297 ? 1.138 17.941 16.446 1.00 75.00 297 CYS A CA 1
ATOM 2327 C C . CYS A 1 297 ? 0.161 19.075 16.692 1.00 75.00 297 CYS A C 1
ATOM 2329 O O . CYS A 1 297 ? -1.026 18.948 16.401 1.00 75.00 297 CYS A O 1
ATOM 2331 N N . LEU A 1 298 ? 0.704 20.197 17.165 1.00 76.38 298 LEU A N 1
ATOM 2332 C CA . LEU A 1 298 ? -0.061 21.410 17.402 1.00 76.38 298 LEU A CA 1
ATOM 2333 C C . LEU A 1 298 ? -0.737 21.872 16.107 1.00 76.38 298 LEU A C 1
ATOM 2335 O O . LEU A 1 298 ? -0.159 21.780 15.023 1.00 76.38 298 LEU A O 1
ATOM 2339 N N . ALA A 1 299 ? -1.922 22.471 16.227 1.00 73.56 299 ALA A N 1
ATOM 2340 C CA . ALA A 1 299 ? -2.662 23.014 15.084 1.00 73.56 299 ALA A CA 1
ATOM 2341 C C . ALA A 1 299 ? -1.842 24.022 14.249 1.00 73.56 299 ALA A C 1
ATOM 2343 O O . ALA A 1 299 ? -2.038 24.131 13.039 1.00 73.56 299 ALA A O 1
ATOM 2344 N N . ALA A 1 300 ? -0.914 24.736 14.895 1.00 78.19 300 ALA A N 1
ATOM 2345 C CA . ALA A 1 300 ? -0.017 25.699 14.264 1.00 78.19 300 ALA A CA 1
ATOM 2346 C C . ALA A 1 300 ? 1.160 25.062 13.497 1.00 78.19 300 ALA A C 1
ATOM 2348 O O . ALA A 1 300 ? 1.876 25.786 12.805 1.00 78.19 300 ALA A O 1
ATOM 2349 N N . ASP A 1 301 ? 1.388 23.745 13.607 1.00 81.50 301 ASP A N 1
ATOM 2350 C CA . ASP A 1 301 ? 2.436 23.080 12.830 1.00 81.50 301 ASP A CA 1
ATOM 2351 C C . ASP A 1 301 ? 2.109 23.195 11.330 1.00 81.50 301 ASP A C 1
ATOM 2353 O O . ASP A 1 301 ? 0.975 22.912 10.926 1.00 81.50 301 ASP A O 1
ATOM 2357 N N . PRO A 1 302 ? 3.074 23.579 10.474 1.00 82.44 302 PRO A N 1
ATOM 2358 C CA . PRO A 1 302 ? 2.841 23.712 9.035 1.00 82.44 302 PRO A CA 1
ATOM 2359 C C . PRO A 1 302 ? 2.386 22.403 8.370 1.00 82.44 302 PRO A C 1
ATOM 2361 O O . PRO A 1 302 ? 1.823 22.431 7.276 1.00 82.44 302 PRO A O 1
ATOM 2364 N N . ASN A 1 303 ? 2.606 21.257 9.016 1.00 84.69 303 ASN A N 1
ATOM 2365 C CA . ASN A 1 303 ? 2.180 19.945 8.553 1.00 84.69 303 ASN A CA 1
ATOM 2366 C C . ASN A 1 303 ? 0.948 19.415 9.301 1.00 84.69 303 ASN A C 1
ATOM 2368 O O . ASN A 1 303 ? 0.615 18.253 9.105 1.00 84.69 303 ASN A O 1
ATOM 2372 N N . SER A 1 304 ? 0.249 20.211 10.119 1.00 85.94 304 SER A N 1
ATOM 2373 C CA . SER A 1 304 ? -0.879 19.727 10.936 1.00 85.94 304 SER A CA 1
ATOM 2374 C C . SER A 1 304 ? -1.967 19.003 10.129 1.00 85.94 304 SER A C 1
ATOM 2376 O O . SER A 1 304 ? -2.582 18.067 10.622 1.00 85.94 304 SER A O 1
ATOM 2378 N N . GLY A 1 305 ? -2.147 19.351 8.852 1.00 88.31 305 GLY A N 1
ATOM 2379 C CA . GLY A 1 305 ? -3.098 18.687 7.955 1.00 88.31 305 GLY A CA 1
ATOM 2380 C C . GLY A 1 305 ? -2.682 17.318 7.394 1.00 88.31 305 GLY A C 1
ATOM 2381 O O . GLY A 1 305 ? -3.471 16.712 6.664 1.00 88.31 305 GLY A O 1
ATOM 2382 N N . GLU A 1 306 ? -1.472 16.827 7.667 1.00 92.06 306 GLU A N 1
ATOM 2383 C CA . GLU A 1 306 ? -1.003 15.552 7.117 1.00 92.06 306 GLU A CA 1
ATOM 2384 C C . GLU A 1 306 ? -1.447 14.318 7.906 1.00 92.06 306 GLU A C 1
ATOM 2386 O O . GLU A 1 306 ? -1.812 14.420 9.075 1.00 92.06 306 GLU A O 1
ATOM 2391 N N . ILE A 1 307 ? -1.337 13.144 7.268 1.00 93.62 307 ILE A N 1
ATOM 2392 C CA . ILE A 1 307 ? -1.705 11.844 7.857 1.00 93.62 307 ILE A CA 1
ATOM 2393 C C . ILE A 1 307 ? -1.014 11.587 9.190 1.00 93.62 307 ILE A C 1
ATOM 2395 O O . ILE A 1 307 ? -1.674 11.143 10.115 1.00 93.62 307 ILE A O 1
ATOM 2399 N N . MET A 1 308 ? 0.283 11.877 9.312 1.00 93.06 308 MET A N 1
ATOM 2400 C CA . MET A 1 308 ? 1.036 11.689 10.560 1.00 93.06 308 MET A CA 1
ATOM 2401 C C . MET A 1 308 ? 0.913 12.875 11.530 1.00 93.06 308 MET A C 1
ATOM 2403 O O . MET A 1 308 ? 1.729 13.031 12.438 1.00 93.06 308 MET A O 1
ATOM 2407 N N . ALA A 1 309 ? -0.080 13.735 11.326 1.00 90.62 309 ALA A N 1
ATOM 2408 C CA . ALA A 1 309 ? -0.472 14.807 12.228 1.00 90.62 309 ALA A CA 1
ATOM 2409 C C . ALA A 1 309 ? -1.974 14.677 12.526 1.00 90.62 309 ALA A C 1
ATOM 2411 O O . ALA A 1 309 ? -2.424 13.597 12.895 1.00 90.62 309 ALA A O 1
ATOM 2412 N N . THR A 1 310 ? -2.749 15.751 12.373 1.00 88.62 310 THR A N 1
ATOM 2413 C CA . THR A 1 310 ? -4.183 15.802 12.689 1.00 88.62 310 THR A CA 1
ATOM 2414 C C . THR A 1 310 ? -5.063 15.875 11.436 1.00 88.62 310 THR A C 1
ATOM 2416 O O . THR A 1 310 ? -6.202 16.339 11.498 1.00 88.62 310 THR A O 1
ATOM 2419 N N . GLY A 1 311 ? -4.567 15.418 10.280 1.00 91.62 311 GLY A N 1
ATOM 2420 C CA . GLY A 1 311 ? -5.341 15.373 9.039 1.00 91.62 311 GLY A CA 1
ATOM 2421 C C . GLY A 1 311 ? -5.121 14.105 8.219 1.00 91.62 311 GLY A C 1
ATOM 2422 O O . GLY A 1 311 ? -4.598 13.112 8.701 1.00 91.62 311 GLY A O 1
ATOM 2423 N N . ASN A 1 312 ? -5.554 14.136 6.959 1.00 93.38 312 ASN A N 1
ATOM 2424 C CA . ASN A 1 312 ? -5.523 12.989 6.045 1.00 93.38 312 ASN A CA 1
ATOM 2425 C C . ASN A 1 312 ? -4.658 13.240 4.792 1.00 93.38 312 ASN A C 1
ATOM 2427 O O . ASN A 1 312 ? -4.736 12.491 3.816 1.00 93.38 312 ASN A O 1
ATOM 2431 N N . GLU A 1 313 ? -3.839 14.298 4.775 1.00 94.31 313 GLU A N 1
ATOM 2432 C CA . GLU A 1 313 ? -3.014 14.632 3.610 1.00 94.31 313 GLU A CA 1
ATOM 2433 C C . GLU A 1 313 ? -1.750 13.756 3.521 1.00 94.31 313 GLU A C 1
ATOM 2435 O O . GLU A 1 313 ? -0.939 13.685 4.448 1.00 94.31 313 GLU A O 1
ATOM 2440 N N . LEU A 1 314 ? -1.538 13.104 2.376 1.00 94.56 314 LEU A N 1
ATOM 2441 C CA . LEU A 1 314 ? -0.268 12.443 2.073 1.00 94.56 314 LEU A CA 1
ATOM 2442 C C . LEU A 1 314 ? 0.813 13.476 1.735 1.00 94.56 314 LEU A C 1
ATOM 2444 O O . LEU A 1 314 ? 0.577 14.410 0.973 1.00 94.56 314 LEU A O 1
ATOM 2448 N N . ARG A 1 315 ? 2.045 13.238 2.194 1.00 94.25 315 ARG A N 1
ATOM 2449 C CA . ARG A 1 315 ? 3.246 13.975 1.778 1.00 94.25 315 ARG A CA 1
ATOM 2450 C C . ARG A 1 315 ? 4.245 13.068 1.078 1.00 94.25 315 ARG A C 1
ATOM 2452 O O . ARG A 1 315 ? 4.273 11.864 1.305 1.00 94.25 315 ARG A O 1
ATOM 2459 N N . VAL A 1 316 ? 5.119 13.659 0.265 1.00 92.06 316 VAL A N 1
ATOM 2460 C CA . VAL A 1 316 ? 6.165 12.917 -0.462 1.00 92.06 316 VAL A CA 1
ATOM 2461 C C . VAL A 1 316 ? 7.099 12.141 0.472 1.00 92.06 316 VAL A C 1
ATOM 2463 O O . VAL A 1 316 ? 7.564 11.066 0.108 1.00 92.06 316 VAL A O 1
ATOM 2466 N N . ARG A 1 317 ? 7.313 12.621 1.709 1.00 91.94 317 ARG A N 1
ATOM 2467 C CA . ARG A 1 317 ? 8.086 11.907 2.745 1.00 91.94 317 ARG A CA 1
ATOM 2468 C C . ARG A 1 317 ? 7.498 10.543 3.109 1.00 91.94 317 ARG A C 1
ATOM 2470 O O . ARG A 1 317 ? 8.229 9.655 3.540 1.00 91.94 317 ARG A O 1
ATOM 2477 N N . HIS A 1 318 ? 6.204 10.341 2.871 1.00 95.50 318 HIS A N 1
ATOM 2478 C CA . HIS A 1 318 ? 5.553 9.054 3.075 1.00 95.50 318 HIS A CA 1
ATOM 2479 C C . HIS A 1 318 ? 5.980 7.996 2.045 1.00 95.50 318 HIS A C 1
ATOM 2481 O O . HIS A 1 318 ? 5.632 6.835 2.185 1.00 95.50 318 HIS A O 1
ATOM 2487 N N . ALA A 1 319 ? 6.788 8.337 1.039 1.00 96.88 319 ALA A N 1
ATOM 2488 C CA . ALA A 1 319 ? 7.385 7.360 0.132 1.00 96.88 319 ALA A CA 1
ATOM 2489 C C . ALA A 1 319 ? 8.470 6.480 0.787 1.00 96.88 319 ALA A C 1
ATOM 2491 O O . ALA A 1 319 ? 8.847 5.448 0.226 1.00 96.88 319 ALA A O 1
ATOM 2492 N N . MET A 1 320 ? 8.980 6.876 1.960 1.00 96.12 320 MET A N 1
ATOM 2493 C CA . MET A 1 320 ? 10.174 6.300 2.589 1.00 96.12 320 MET A CA 1
ATOM 2494 C C . MET A 1 320 ? 10.171 4.760 2.715 1.00 96.12 320 MET A C 1
ATOM 2496 O O . MET A 1 320 ? 11.203 4.155 2.412 1.00 96.12 320 MET A O 1
ATOM 2500 N N . PRO A 1 321 ? 9.070 4.077 3.097 1.00 96.62 321 PRO A N 1
ATOM 2501 C CA . PRO A 1 321 ? 9.051 2.615 3.178 1.00 96.62 321 PRO A CA 1
ATOM 2502 C C . PRO A 1 321 ? 9.321 1.947 1.824 1.00 96.62 321 PRO A C 1
ATOM 2504 O O . PRO A 1 321 ? 10.084 0.984 1.750 1.00 96.62 321 PRO A O 1
ATOM 2507 N N . TRP A 1 322 ? 8.771 2.499 0.739 1.00 98.06 322 TRP A N 1
ATOM 2508 C CA . TRP A 1 322 ? 8.998 2.007 -0.619 1.00 98.06 322 TRP A CA 1
ATOM 2509 C C . TRP A 1 322 ? 10.387 2.363 -1.145 1.00 98.06 322 TRP A C 1
ATOM 2511 O O . TRP A 1 322 ? 11.015 1.523 -1.782 1.00 98.06 322 TRP A O 1
ATOM 2521 N N . GLN A 1 323 ? 10.899 3.561 -0.844 1.00 97.94 323 GLN A N 1
ATOM 2522 C CA . GLN A 1 323 ? 12.271 3.951 -1.194 1.00 97.94 323 GLN A CA 1
ATOM 2523 C C . GLN A 1 323 ? 13.296 3.007 -0.554 1.00 97.94 323 GLN A C 1
ATOM 2525 O O . GLN A 1 323 ? 14.202 2.521 -1.229 1.00 97.94 323 GLN A O 1
ATOM 2530 N N . ARG A 1 324 ? 13.125 2.692 0.738 1.00 96.12 324 ARG A N 1
ATOM 2531 C CA . ARG A 1 324 ? 13.965 1.719 1.454 1.00 96.12 324 ARG A CA 1
ATOM 2532 C C . ARG A 1 324 ? 13.849 0.328 0.840 1.00 96.12 324 ARG A C 1
ATOM 2534 O O . ARG A 1 324 ? 14.870 -0.284 0.552 1.00 96.12 324 ARG A O 1
ATOM 2541 N N . ALA A 1 325 ? 12.627 -0.141 0.587 1.00 96.12 325 ALA A N 1
ATOM 2542 C CA . ALA A 1 325 ? 12.397 -1.445 -0.026 1.00 96.12 325 ALA A CA 1
ATOM 2543 C C . ALA A 1 325 ? 13.032 -1.559 -1.423 1.00 96.12 325 ALA A C 1
ATOM 2545 O O . ALA A 1 325 ? 13.686 -2.559 -1.713 1.00 96.12 325 ALA A O 1
ATOM 2546 N N . ALA A 1 326 ? 12.898 -0.531 -2.267 1.00 96.38 326 ALA A N 1
ATOM 2547 C CA . ALA A 1 326 ? 13.522 -0.481 -3.585 1.00 96.38 326 ALA A CA 1
ATOM 2548 C C . ALA A 1 326 ? 15.054 -0.498 -3.476 1.00 96.38 326 ALA A C 1
ATOM 2550 O O . ALA A 1 326 ? 15.703 -1.345 -4.088 1.00 96.38 326 ALA A O 1
ATOM 2551 N N . ALA A 1 327 ? 15.629 0.369 -2.638 1.00 96.12 327 ALA A N 1
ATOM 2552 C CA . ALA A 1 327 ? 17.071 0.429 -2.422 1.00 96.12 327 ALA A CA 1
ATOM 2553 C C . ALA A 1 327 ? 17.646 -0.911 -1.952 1.00 96.12 327 ALA A C 1
ATOM 2555 O O . ALA A 1 327 ? 18.622 -1.396 -2.528 1.00 96.12 327 ALA A O 1
ATOM 2556 N N . THR A 1 328 ? 17.017 -1.556 -0.965 1.00 93.25 328 THR A N 1
ATOM 2557 C CA . THR A 1 328 ? 17.455 -2.873 -0.488 1.00 93.25 328 THR A CA 1
ATOM 2558 C C . THR A 1 328 ? 17.281 -3.950 -1.557 1.00 93.25 328 THR A C 1
ATOM 2560 O O . THR A 1 328 ? 18.197 -4.746 -1.781 1.00 93.25 328 THR A O 1
ATOM 2563 N N . TRP A 1 329 ? 16.146 -3.961 -2.261 1.00 92.81 329 TRP A N 1
ATOM 2564 C CA . TRP A 1 329 ? 15.879 -4.929 -3.322 1.00 92.81 329 TRP A CA 1
ATOM 2565 C C . TRP A 1 329 ? 16.937 -4.871 -4.425 1.00 92.81 329 TRP A C 1
ATOM 2567 O O . TRP A 1 329 ? 17.541 -5.896 -4.743 1.00 92.81 329 TRP A O 1
ATOM 2577 N N . PHE A 1 330 ? 17.211 -3.694 -4.986 1.00 91.75 330 PHE A N 1
ATOM 2578 C CA . PHE A 1 330 ? 18.161 -3.563 -6.094 1.00 91.75 330 PHE A CA 1
ATOM 2579 C C . PHE A 1 330 ? 19.620 -3.716 -5.651 1.00 91.75 330 PHE A C 1
ATOM 2581 O O . PHE A 1 330 ? 20.377 -4.397 -6.348 1.00 91.75 330 PHE A O 1
ATOM 2588 N N . SER A 1 331 ? 19.974 -3.255 -4.445 1.00 91.00 331 SER A N 1
ATOM 2589 C CA . SER A 1 331 ? 21.306 -3.488 -3.860 1.00 91.00 331 SER A CA 1
ATOM 2590 C C . SER A 1 331 ? 21.606 -4.973 -3.686 1.00 91.00 331 SER A C 1
ATOM 2592 O O . SER A 1 331 ? 22.678 -5.430 -4.077 1.00 91.00 331 SER A O 1
ATOM 2594 N N . SER A 1 332 ? 20.634 -5.769 -3.222 1.00 83.88 332 SER A N 1
ATOM 2595 C CA . SER A 1 332 ? 20.785 -7.234 -3.150 1.00 83.88 332 SER A CA 1
ATOM 2596 C C . SER A 1 332 ? 20.944 -7.903 -4.525 1.00 83.88 332 SER A C 1
ATOM 2598 O O . SER A 1 332 ? 21.434 -9.025 -4.631 1.00 83.88 332 SER A O 1
ATOM 2600 N N . GLY A 1 333 ? 20.540 -7.210 -5.594 1.00 79.62 333 GLY A N 1
ATOM 2601 C CA . GLY A 1 333 ? 20.671 -7.651 -6.980 1.00 79.62 333 GLY A CA 1
ATOM 2602 C C . GLY A 1 333 ? 22.023 -7.377 -7.625 1.00 79.62 333 GLY A C 1
ATOM 2603 O O . GLY A 1 333 ? 22.253 -7.885 -8.727 1.00 79.62 333 GLY A O 1
ATOM 2604 N N . GLY A 1 334 ? 22.880 -6.599 -6.955 1.00 82.19 334 GLY A N 1
ATOM 2605 C CA . GLY A 1 334 ? 24.187 -6.157 -7.441 1.00 82.19 334 GLY A CA 1
ATOM 2606 C C . GLY A 1 334 ? 24.255 -4.686 -7.866 1.00 82.19 334 GLY A C 1
ATOM 2607 O O . GLY A 1 334 ? 25.341 -4.215 -8.190 1.00 82.19 334 GLY A O 1
ATOM 2608 N N . THR A 1 335 ? 23.143 -3.941 -7.849 1.00 88.44 335 THR A N 1
ATOM 2609 C CA . THR A 1 335 ? 23.135 -2.500 -8.159 1.00 88.44 335 THR A CA 1
ATOM 2610 C C . THR A 1 335 ? 23.055 -1.705 -6.864 1.00 88.44 335 THR A C 1
ATOM 2612 O O . THR A 1 335 ? 21.985 -1.620 -6.273 1.00 88.44 335 THR A O 1
ATOM 2615 N N . SER A 1 336 ? 24.171 -1.119 -6.423 1.00 93.75 336 SER A N 1
ATOM 2616 C CA . SER A 1 336 ? 24.192 -0.277 -5.220 1.00 93.75 336 SER A CA 1
ATOM 2617 C C . SER A 1 336 ? 23.221 0.896 -5.368 1.00 93.75 336 SER A C 1
ATOM 2619 O O . SER A 1 336 ? 23.390 1.729 -6.260 1.00 93.75 336 SER A O 1
ATOM 2621 N N . CYS A 1 337 ? 22.220 0.960 -4.491 1.00 95.38 337 CYS A N 1
ATOM 2622 C CA . CYS A 1 337 ? 21.245 2.042 -4.442 1.00 95.38 337 CYS A CA 1
ATOM 2623 C C . CYS A 1 337 ? 20.992 2.476 -2.995 1.00 95.38 337 CYS A C 1
ATOM 2625 O O . CYS A 1 337 ? 20.880 1.649 -2.088 1.00 95.38 337 CYS A O 1
ATOM 2627 N N . LEU A 1 338 ? 20.819 3.776 -2.798 1.00 97.06 338 LEU A N 1
ATOM 2628 C CA . LEU A 1 338 ? 20.347 4.394 -1.566 1.00 97.06 338 LEU A CA 1
ATOM 2629 C C . LEU A 1 338 ? 18.853 4.734 -1.686 1.00 97.06 338 LEU A C 1
ATOM 2631 O O . LEU A 1 338 ? 18.360 4.959 -2.790 1.00 97.06 338 LEU A O 1
ATOM 2635 N N . PRO A 1 339 ? 18.102 4.834 -0.572 1.00 97.12 339 PRO A N 1
ATOM 2636 C CA . PRO A 1 339 ? 16.701 5.261 -0.619 1.00 97.12 339 P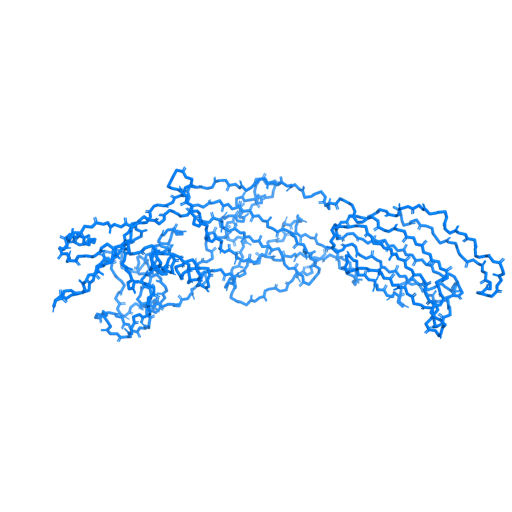RO A CA 1
ATOM 2637 C C . PRO A 1 339 ? 16.499 6.609 -1.331 1.00 97.12 339 PRO A C 1
ATOM 2639 O O . PRO A 1 339 ? 15.508 6.800 -2.030 1.00 97.12 339 PRO A O 1
ATOM 2642 N N . THR A 1 340 ? 17.457 7.528 -1.196 1.00 97.19 340 THR A N 1
ATOM 2643 C CA . THR A 1 340 ? 17.443 8.859 -1.824 1.00 97.19 340 THR A CA 1
ATOM 2644 C C . THR A 1 340 ? 17.602 8.831 -3.342 1.00 97.19 340 THR A C 1
ATOM 2646 O O . THR A 1 340 ? 17.243 9.808 -3.992 1.00 97.19 340 THR A O 1
ATOM 2649 N N . ASP A 1 341 ? 18.083 7.725 -3.915 1.00 97.38 341 ASP A N 1
ATOM 2650 C CA . ASP A 1 341 ? 18.209 7.560 -5.369 1.00 97.38 341 ASP A CA 1
ATOM 2651 C C . ASP A 1 341 ? 16.841 7.390 -6.051 1.00 97.38 341 ASP A C 1
ATOM 2653 O O . ASP A 1 341 ? 16.721 7.528 -7.269 1.00 97.38 341 ASP A O 1
ATOM 2657 N N . PHE A 1 342 ? 15.804 7.089 -5.262 1.00 97.88 342 PHE A N 1
ATOM 2658 C CA . PHE A 1 342 ? 14.439 6.870 -5.717 1.00 97.88 342 PHE A CA 1
ATOM 2659 C C . PHE A 1 342 ? 13.573 8.103 -5.444 1.00 97.88 342 PHE A C 1
ATOM 2661 O O . PHE A 1 342 ? 12.930 8.196 -4.398 1.00 97.88 342 PHE A O 1
ATOM 2668 N N . GLY A 1 343 ? 13.557 9.070 -6.362 1.00 97.88 343 GLY A N 1
ATOM 2669 C CA . GLY A 1 343 ? 12.859 10.346 -6.173 1.00 97.88 343 GLY A CA 1
ATOM 2670 C C . GLY A 1 343 ? 11.330 10.185 -6.121 1.00 97.88 343 GLY A C 1
ATOM 2671 O O . GLY A 1 343 ? 10.749 9.690 -7.087 1.00 97.88 343 GLY A O 1
ATOM 2672 N N . PRO A 1 344 ? 10.645 10.591 -5.036 1.00 97.94 344 PRO A N 1
ATOM 2673 C CA . PRO A 1 344 ? 9.211 10.373 -4.890 1.00 97.94 344 PRO A CA 1
ATOM 2674 C C . PRO A 1 344 ? 8.376 11.430 -5.624 1.00 97.94 344 PRO A C 1
ATOM 2676 O O . PRO A 1 344 ? 8.737 12.603 -5.682 1.00 97.94 344 PRO A O 1
ATOM 2679 N N . SER A 1 345 ? 7.218 11.023 -6.141 1.00 97.31 345 SER A N 1
ATOM 2680 C CA . SER A 1 345 ? 6.281 11.882 -6.868 1.00 97.31 345 SER A CA 1
ATOM 2681 C C . SER A 1 345 ? 4.834 11.446 -6.641 1.00 97.31 345 SER A C 1
ATOM 2683 O O . SER A 1 345 ? 4.527 10.256 -6.658 1.00 97.31 345 SER A O 1
ATOM 2685 N N . PHE A 1 346 ? 3.923 12.410 -6.494 1.00 96.31 346 PHE A N 1
ATOM 2686 C CA . PHE A 1 346 ? 2.475 12.161 -6.558 1.00 96.31 346 PHE A CA 1
ATOM 2687 C C . PHE A 1 346 ? 1.948 12.081 -7.991 1.00 96.31 346 PHE A C 1
ATOM 2689 O O . PHE A 1 346 ? 0.878 11.532 -8.244 1.00 96.31 346 PHE A O 1
ATOM 2696 N N . VAL A 1 347 ? 2.704 12.620 -8.945 1.00 95.25 347 VAL A N 1
ATOM 2697 C CA . VAL A 1 347 ? 2.374 12.553 -10.365 1.00 95.25 347 VAL A CA 1
ATOM 2698 C C . VAL A 1 347 ? 2.925 11.255 -10.933 1.00 95.25 347 VAL A C 1
ATOM 2700 O O . VAL A 1 347 ? 4.085 10.904 -10.693 1.00 95.25 347 VAL A O 1
ATOM 2703 N N . ARG A 1 348 ? 2.099 10.561 -11.722 1.00 92.88 348 ARG A N 1
ATOM 2704 C CA . ARG A 1 348 ? 2.527 9.379 -12.469 1.00 92.88 348 ARG A CA 1
ATOM 2705 C C . ARG A 1 348 ? 3.725 9.721 -13.348 1.00 92.88 348 ARG A C 1
ATOM 2707 O O . ARG A 1 348 ? 3.651 10.601 -14.199 1.00 92.88 348 ARG A O 1
ATOM 2714 N N . LEU A 1 349 ? 4.811 8.979 -13.167 1.00 93.19 349 LEU A N 1
ATOM 2715 C CA . LEU A 1 349 ? 6.045 9.168 -13.924 1.00 93.19 349 LEU A CA 1
ATOM 2716 C C . LEU A 1 349 ? 6.031 8.284 -15.171 1.00 93.19 349 LEU A C 1
ATOM 2718 O O . LEU A 1 349 ? 5.881 7.074 -15.051 1.00 93.19 349 LEU A O 1
ATOM 2722 N N . ALA A 1 350 ? 6.205 8.836 -16.367 1.00 92.56 350 ALA A N 1
ATOM 2723 C CA . ALA A 1 350 ? 6.389 8.013 -17.566 1.00 92.56 350 ALA A CA 1
ATOM 2724 C C . ALA A 1 350 ? 7.792 7.368 -17.580 1.00 92.56 350 ALA A C 1
ATOM 2726 O O . ALA A 1 350 ? 8.731 7.993 -17.079 1.00 92.56 350 ALA A O 1
ATOM 2727 N N . PRO A 1 351 ? 7.976 6.163 -18.158 1.00 93.88 351 PRO A N 1
ATOM 2728 C CA . PRO A 1 351 ? 9.308 5.609 -18.396 1.00 93.88 351 PRO A CA 1
ATOM 2729 C C . PRO A 1 351 ? 10.219 6.602 -19.131 1.00 93.88 351 PRO A C 1
ATOM 2731 O O . PRO A 1 351 ? 9.795 7.266 -20.084 1.00 93.88 351 PRO A O 1
ATOM 2734 N N . VAL A 1 352 ? 11.475 6.701 -18.703 1.00 94.62 352 VAL A N 1
ATOM 2735 C CA . VAL A 1 352 ? 12.432 7.724 -19.159 1.00 94.62 352 VAL A CA 1
ATOM 2736 C C . VAL A 1 352 ? 13.341 7.138 -20.234 1.00 94.62 352 VAL A C 1
ATOM 2738 O O . VAL A 1 352 ? 13.775 6.001 -20.095 1.00 94.62 352 VAL A O 1
ATOM 2741 N N . ALA A 1 353 ? 13.636 7.883 -21.300 1.00 93.06 353 ALA A N 1
ATOM 2742 C CA . ALA A 1 353 ? 14.598 7.445 -22.313 1.00 93.06 353 ALA A CA 1
ATOM 2743 C C . ALA A 1 353 ? 15.992 7.216 -21.697 1.00 93.06 353 ALA A C 1
ATOM 2745 O O . ALA A 1 353 ? 16.427 7.975 -20.828 1.00 93.06 353 ALA A O 1
ATOM 2746 N N . VAL A 1 354 ? 16.676 6.161 -22.138 1.00 91.31 354 VAL A N 1
ATOM 2747 C CA . VAL A 1 354 ? 18.064 5.869 -21.763 1.00 91.31 354 VAL A CA 1
ATOM 2748 C C . VAL A 1 354 ? 18.974 6.438 -22.858 1.00 91.31 354 VAL A C 1
ATOM 2750 O O . VAL A 1 354 ? 18.737 6.100 -24.020 1.00 91.31 354 VAL A O 1
ATOM 2753 N N . PRO A 1 355 ? 19.945 7.306 -22.513 1.00 80.81 355 PRO A N 1
ATOM 2754 C CA . PRO A 1 355 ? 20.901 7.872 -23.466 1.00 80.81 355 PRO A CA 1
ATOM 2755 C C . PRO A 1 355 ? 21.760 6.835 -24.190 1.00 80.81 355 PRO A C 1
ATOM 2757 O O . PRO A 1 355 ? 22.036 5.768 -23.591 1.00 80.81 355 PRO A O 1
#